Protein AF-A0A7V3MAF4-F1 (afdb_monomer_lite)

Sequence (312 aa):
MKRITLLLPIAAMAGLFFGCGEAPVPNEPAQIEELLDTAWARYRAGNYESSLATFDSVVVVDAFNSEARLGQGFSASQLASYSDAHGALALISILEASTIVKDTLGAVNLTDVNWVDSGYVDTSWYGASKIWIFNLPPNTLLSLFSFSVDYKEANIIGVKDTKIYIKQDLPIASTPDTAVLSYSYAYFHPENLPEVLWYGFAGEALTYLAERGNFPRGICYGLAAYLGNANLVDPVPERVKTSLQLDNTKLAYILAYLYYRQGWYANAVDMLNQVDPTFPYSGWTFTNRTDFTWCFDPDNTPLILNKIEGGL

Foldseek 3Di:
DDDDDDDDDDDDPPDPDDDPPPPPLVQDVVVLVVLLLVLLVCLLVVVLVVSLVSLVVSCVSPVLPLSSLLSNLLSCLSVLVLVSNLVSLVVSCVSVVHDFWDKDKDKDQQQPPPCVQFWHWDCVLCVPQVKIKIFTGQFFFQFKPFWDWLNHGFAFQADGGRITITHDPDPRDPPRPGTMIIIITIGGDQAEDEVSNLSSLLSNLSSCLSNVPDLRSSSNSLSNSLVNVVHYDNHDDVSVCVSVVDDSLLSLLSNLSSCLSSNNQLSSQVSLCVNPVCVVHHPQDSPDSVSVVVSVPPVCSVVSVVSSVVRD

Secondary structure (DSSP, 8-state):
---------------S------------HHHHHHHHHHHHHHHHTT-HHHHHHHHHHHHHH-TT-HHHHHHHHHHHHHTT-HHHHHHHHHHHHHHTT------EEEEEETT-TT-TTS-EEE-TTHHHH-EEEEE-SSS-EEEEEEEEETTEE--EEEEETTEEEEE-SSPPP--TT--EEEEEEEE---S-EEHHHHHHHHHHHHHHHHHT--HHHHHHHHHHHHHHGGGEESPPPHHHHHHH---HHHHHHHHHHHHHHHT-HHHHHHHHHHH-TTSSSTT--TTSHHHHHHTT-TTTHHHHHHHHHTT-

pLDDT: mean 82.64, std 19.02, range [29.28, 98.69]

Structure (mmCIF, N/CA/C/O backbone):
data_AF-A0A7V3MAF4-F1
#
_entry.id   AF-A0A7V3MAF4-F1
#
loop_
_atom_site.group_PDB
_atom_site.id
_atom_site.type_symbol
_atom_site.label_atom_id
_atom_site.label_alt_id
_atom_site.label_comp_id
_atom_site.label_asym_id
_atom_site.label_entity_id
_atom_site.label_seq_id
_atom_site.pdbx_PDB_ins_code
_atom_site.Cartn_x
_atom_site.Cartn_y
_atom_site.Cartn_z
_atom_site.occupancy
_atom_site.B_iso_or_equiv
_atom_site.auth_seq_id
_atom_site.auth_comp_id
_atom_site.auth_asym_id
_atom_site.auth_atom_id
_atom_site.pdbx_PDB_model_num
ATOM 1 N N . MET A 1 1 ? -69.007 -32.358 8.191 1.00 36.91 1 MET A N 1
ATOM 2 C CA . MET A 1 1 ? -68.451 -32.326 9.563 1.00 36.91 1 MET A CA 1
ATOM 3 C C . MET A 1 1 ? -68.521 -30.888 10.077 1.00 36.91 1 MET A C 1
ATOM 5 O O . MET A 1 1 ? -68.066 -30.021 9.357 1.00 36.91 1 MET A O 1
ATOM 9 N N . LYS A 1 2 ? -69.183 -30.691 11.237 1.00 34.84 2 LYS A N 1
ATOM 10 C CA . LYS A 1 2 ? -69.215 -29.549 12.202 1.00 34.84 2 LYS A CA 1
ATOM 11 C C . LYS A 1 2 ? -69.077 -28.100 11.637 1.00 34.84 2 LYS A C 1
ATOM 13 O O . LYS A 1 2 ? -68.024 -27.768 11.126 1.00 34.84 2 LYS A O 1
ATOM 18 N N . ARG A 1 3 ? -70.121 -27.237 11.597 1.00 29.28 3 ARG A N 1
ATOM 19 C CA . ARG A 1 3 ? -70.720 -26.392 12.690 1.00 29.28 3 ARG A CA 1
ATOM 20 C C . ARG A 1 3 ? -69.636 -25.568 13.428 1.00 29.28 3 ARG A C 1
ATOM 22 O O . ARG A 1 3 ? -68.712 -26.206 13.904 1.00 29.28 3 ARG A O 1
ATOM 29 N N . ILE A 1 4 ? -69.630 -24.239 13.619 1.00 38.09 4 ILE A N 1
ATOM 30 C CA . ILE A 1 4 ? -70.623 -23.144 13.805 1.00 38.09 4 ILE A CA 1
ATOM 31 C C . ILE A 1 4 ? -69.805 -21.819 13.716 1.00 38.09 4 ILE A C 1
ATOM 33 O O . ILE A 1 4 ? -68.685 -21.796 14.208 1.00 38.09 4 ILE A O 1
ATOM 37 N N . THR A 1 5 ? -70.150 -20.832 12.881 1.00 35.12 5 THR A N 1
ATOM 38 C CA . THR A 1 5 ? -70.927 -19.591 13.153 1.00 35.12 5 THR A CA 1
ATOM 39 C C . THR A 1 5 ? -70.319 -18.546 14.121 1.00 35.12 5 THR A C 1
ATOM 41 O O . THR A 1 5 ? -70.141 -18.826 15.297 1.00 35.12 5 THR A O 1
ATOM 44 N N . LEU A 1 6 ? -70.238 -17.303 13.607 1.00 32.62 6 LEU A N 1
ATOM 45 C CA . LEU A 1 6 ? -70.533 -16.004 14.258 1.00 32.62 6 LEU A CA 1
ATOM 46 C C . LEU A 1 6 ? -69.478 -15.322 15.168 1.00 32.62 6 LEU A C 1
ATOM 48 O O . LEU A 1 6 ? -69.190 -15.813 16.250 1.00 32.62 6 LEU A O 1
ATOM 52 N N . LEU A 1 7 ? -69.032 -14.111 14.777 1.00 32.81 7 LEU A N 1
ATOM 53 C CA . LEU A 1 7 ? -69.274 -12.812 15.462 1.00 32.81 7 LEU A CA 1
ATOM 54 C C . LEU A 1 7 ? -68.302 -11.709 14.964 1.00 32.81 7 LEU A C 1
ATOM 56 O O . LEU A 1 7 ? -67.119 -11.704 15.281 1.00 32.81 7 LEU A O 1
ATOM 60 N N . LEU A 1 8 ? -68.830 -10.742 14.209 1.00 39.00 8 LEU A N 1
ATOM 61 C CA . LEU A 1 8 ? -68.436 -9.317 14.276 1.00 39.00 8 LEU A CA 1
ATOM 62 C C . LEU A 1 8 ? -69.183 -8.687 15.487 1.00 39.00 8 LEU A C 1
ATOM 64 O O . LEU A 1 8 ? -70.190 -9.299 15.863 1.00 39.00 8 LEU A O 1
ATOM 68 N N . PRO A 1 9 ? -68.872 -7.483 16.044 1.00 45.97 9 PRO A N 1
ATOM 69 C CA . PRO A 1 9 ? -67.882 -6.448 15.674 1.00 45.97 9 PRO A CA 1
ATOM 70 C C . PRO A 1 9 ? -67.185 -5.710 16.877 1.00 45.97 9 PRO A C 1
ATOM 72 O O . PRO A 1 9 ? -67.461 -5.986 18.035 1.00 45.97 9 PRO A O 1
ATOM 75 N N . ILE A 1 10 ? -66.322 -4.723 16.569 1.00 39.22 10 ILE A N 1
ATOM 76 C CA . ILE A 1 10 ? -65.983 -3.484 17.330 1.00 39.22 10 ILE A CA 1
ATOM 77 C C . ILE A 1 10 ? -65.668 -3.604 18.841 1.00 39.22 10 ILE A C 1
ATOM 79 O O . ILE A 1 10 ? -66.567 -3.629 19.675 1.00 39.22 10 ILE A O 1
ATOM 83 N N . ALA A 1 11 ? -64.387 -3.444 19.200 1.00 33.69 11 ALA A N 1
ATOM 84 C CA . ALA A 1 11 ? -63.978 -2.790 20.447 1.00 33.69 11 ALA A CA 1
ATOM 85 C C . ALA A 1 11 ? -62.552 -2.213 20.327 1.00 33.69 11 ALA A C 1
ATOM 87 O O . ALA A 1 11 ? -61.600 -2.964 20.161 1.00 33.69 11 ALA A O 1
ATOM 88 N N . ALA A 1 12 ? -62.462 -0.879 20.419 1.00 39.31 12 ALA A N 1
ATOM 89 C CA . ALA A 1 12 ? -61.344 -0.073 20.931 1.00 39.31 12 ALA A CA 1
ATOM 90 C C . ALA A 1 12 ? -59.930 -0.365 20.366 1.00 39.31 12 ALA A C 1
ATOM 92 O O . ALA A 1 12 ? -59.279 -1.328 20.734 1.00 39.31 12 ALA A O 1
ATOM 93 N N . MET A 1 13 ? -59.305 0.477 19.536 1.00 44.25 13 MET A N 1
ATOM 94 C CA . MET A 1 13 ? -59.137 1.926 19.723 1.00 44.25 13 MET A CA 1
ATOM 95 C C . MET A 1 13 ? -58.980 2.311 21.206 1.00 44.25 13 MET A C 1
ATOM 97 O O . MET A 1 13 ? -59.731 3.126 21.724 1.00 44.25 13 MET A O 1
ATOM 101 N N . ALA A 1 14 ? -58.039 1.659 21.895 1.00 40.22 14 ALA A N 1
ATOM 102 C CA . ALA A 1 14 ? -57.483 2.081 23.182 1.00 40.22 14 ALA A CA 1
ATOM 103 C C . ALA A 1 14 ? -56.154 1.344 23.432 1.00 40.22 14 ALA A C 1
ATOM 105 O O . ALA A 1 14 ? -56.086 0.357 24.155 1.00 40.22 14 ALA A O 1
ATOM 106 N N . GLY A 1 15 ? -55.102 1.814 22.767 1.00 41.97 15 GLY A N 1
ATOM 107 C CA . GLY A 1 15 ? -53.714 1.407 23.009 1.00 41.97 15 GLY A CA 1
ATOM 108 C C . GLY A 1 15 ? -52.692 2.412 22.469 1.00 41.97 15 GLY A C 1
ATOM 109 O O . GLY A 1 15 ? -51.514 2.099 22.364 1.00 41.97 15 GLY A O 1
ATOM 110 N N . LEU A 1 16 ? -53.155 3.612 22.101 1.00 48.06 16 LEU A N 1
ATOM 111 C CA . LEU A 1 16 ? -52.343 4.818 21.997 1.00 48.06 16 LEU A CA 1
ATOM 112 C C . LEU A 1 16 ? -52.477 5.532 23.344 1.00 48.06 16 LEU A C 1
ATOM 114 O O . LEU A 1 16 ? -53.597 5.703 23.823 1.00 48.06 16 LEU A O 1
ATOM 118 N N . PHE A 1 17 ? -51.335 5.943 23.894 1.00 53.00 17 PHE A N 1
ATOM 119 C CA . PHE A 1 17 ? -51.129 6.606 25.187 1.00 53.00 17 PHE A CA 1
ATOM 120 C C . PHE A 1 17 ? -51.179 5.675 26.405 1.00 53.00 17 PHE A C 1
ATOM 122 O O . PHE A 1 17 ? -52.231 5.442 26.978 1.00 53.00 17 PHE A O 1
ATOM 129 N N . PHE A 1 18 ? -50.022 5.140 26.801 1.00 44.62 18 PHE A N 1
ATOM 130 C CA . PHE A 1 18 ? -49.294 5.573 28.003 1.00 44.62 18 PHE A CA 1
ATOM 131 C C . PHE A 1 18 ? -47.911 4.920 27.988 1.00 44.62 18 PHE A C 1
ATOM 133 O O . PHE A 1 18 ? -47.761 3.714 28.146 1.00 44.62 18 PHE A O 1
ATOM 140 N N . GLY A 1 19 ? -46.905 5.750 27.744 1.00 33.16 19 GLY A N 1
ATOM 141 C CA . GLY A 1 19 ? -45.514 5.340 27.657 1.00 33.16 19 GLY A CA 1
ATOM 142 C C . GLY A 1 19 ? -44.635 6.475 27.163 1.00 33.16 19 GLY A C 1
ATOM 143 O O . GLY A 1 19 ? -43.809 6.260 26.289 1.00 33.16 19 GLY A O 1
ATOM 144 N N . CYS A 1 20 ? -44.814 7.682 27.715 1.00 51.38 20 CYS A N 1
ATOM 145 C CA . CYS A 1 20 ? -43.724 8.656 27.797 1.00 51.38 20 CYS A CA 1
ATOM 146 C C . CYS A 1 20 ? -42.691 8.081 28.779 1.00 51.38 20 CYS A C 1
ATOM 148 O O . CYS A 1 20 ? -42.593 8.496 29.927 1.00 51.38 20 CYS A O 1
ATOM 150 N N . GLY A 1 21 ? -42.008 7.023 28.361 1.00 35.09 21 GLY A N 1
ATOM 151 C CA . GLY A 1 21 ? -40.659 6.774 28.806 1.00 35.09 21 GLY A CA 1
ATOM 152 C C . GLY A 1 21 ? -39.813 7.314 27.678 1.00 35.09 21 GLY A C 1
ATOM 153 O O . GLY A 1 21 ? -39.813 6.728 26.597 1.00 35.09 21 GLY A O 1
ATOM 154 N N . GLU A 1 22 ? -39.123 8.430 27.896 1.00 47.16 22 GLU A N 1
ATOM 155 C CA . GLU A 1 22 ? -37.823 8.562 27.254 1.00 47.16 22 GLU A CA 1
ATOM 156 C C . GLU A 1 22 ? -37.071 7.298 27.673 1.00 47.16 22 GLU A C 1
ATOM 158 O O . GLU A 1 22 ? -36.589 7.185 28.799 1.00 47.16 22 GLU A O 1
ATOM 163 N N . ALA A 1 23 ? -37.068 6.277 26.811 1.00 38.25 23 ALA A N 1
ATOM 164 C CA . ALA A 1 23 ? -35.973 5.335 26.855 1.00 38.25 23 ALA A CA 1
ATOM 165 C C . ALA A 1 23 ? -34.743 6.236 26.764 1.00 38.25 23 ALA A C 1
ATOM 167 O O . ALA A 1 23 ? -34.716 7.070 25.850 1.00 38.25 23 ALA A O 1
ATOM 168 N N . PRO A 1 24 ? -33.794 6.175 27.712 1.00 42.62 24 PRO A N 1
ATOM 169 C CA . PRO A 1 24 ? -32.566 6.907 27.530 1.00 42.62 24 PRO A CA 1
ATOM 170 C C . PRO A 1 24 ? -31.965 6.294 26.272 1.00 42.62 24 PRO A C 1
ATOM 172 O O . PRO A 1 24 ? -31.454 5.177 26.301 1.00 42.62 24 PRO A O 1
ATOM 175 N N . VAL A 1 25 ? -32.124 6.981 25.137 1.00 51.09 25 VAL A N 1
ATOM 176 C CA . VAL A 1 25 ? -31.208 6.828 24.021 1.00 51.09 25 VAL A CA 1
ATOM 177 C C . VAL A 1 25 ? -29.875 7.084 24.702 1.00 51.09 25 VAL A C 1
ATOM 179 O O . VAL A 1 25 ? -29.721 8.170 25.269 1.00 51.09 25 VAL A O 1
ATOM 182 N N . PRO A 1 26 ? -28.986 6.091 24.814 1.00 49.25 26 PRO A N 1
ATOM 183 C CA . PRO A 1 26 ? -27.711 6.313 25.453 1.00 49.25 26 PRO A CA 1
ATOM 184 C C . PRO A 1 26 ? -26.937 7.211 24.486 1.00 49.25 26 PRO A C 1
ATOM 186 O O . PRO A 1 26 ? -26.349 6.750 23.519 1.00 49.25 26 PRO A O 1
ATOM 189 N N . ASN A 1 27 ? -27.125 8.516 24.655 1.00 53.28 27 ASN A N 1
ATOM 190 C CA . ASN A 1 27 ? -26.803 9.567 23.694 1.00 53.28 27 ASN A CA 1
ATOM 191 C C . ASN A 1 27 ? -25.749 10.509 24.282 1.00 53.28 27 ASN A C 1
ATOM 193 O O . ASN A 1 27 ? -25.593 11.638 23.825 1.00 53.28 27 ASN A O 1
ATOM 197 N N . GLU A 1 28 ? -25.079 10.085 25.357 1.00 69.94 28 GLU A N 1
ATOM 198 C CA . GLU A 1 28 ? -23.998 10.859 25.938 1.00 69.94 28 GLU A CA 1
ATOM 199 C C . GLU A 1 28 ? -22.698 10.497 25.219 1.00 69.94 28 GLU A C 1
ATOM 201 O O . GLU A 1 28 ? -22.301 9.329 25.244 1.00 69.94 28 GLU A O 1
ATOM 206 N N . PRO A 1 29 ? -22.001 11.478 24.618 1.00 75.19 29 PRO A N 1
ATOM 207 C CA . PRO A 1 29 ? -20.687 11.275 24.011 1.00 75.19 29 PRO A CA 1
ATOM 208 C C . PRO A 1 29 ? -19.723 10.470 24.897 1.00 75.19 29 PRO A C 1
ATOM 210 O O . PRO A 1 29 ? -18.958 9.657 24.393 1.00 75.19 29 PRO A O 1
ATOM 213 N N . ALA A 1 30 ? -19.823 10.610 26.225 1.00 80.31 30 ALA A N 1
ATOM 214 C CA . ALA A 1 30 ? -19.029 9.853 27.192 1.00 80.31 30 ALA A CA 1
ATOM 215 C C . ALA A 1 30 ? -19.172 8.324 27.058 1.00 80.31 30 ALA A C 1
ATOM 217 O O . ALA A 1 30 ? -18.192 7.601 27.214 1.00 80.31 30 ALA A O 1
ATOM 218 N N . GLN A 1 31 ? -20.367 7.824 26.739 1.00 87.44 31 GLN A N 1
ATOM 219 C CA . GLN A 1 31 ? -20.598 6.391 26.570 1.00 87.44 31 GLN A CA 1
ATOM 220 C C . GLN A 1 31 ? -20.026 5.861 25.251 1.00 87.44 31 GLN A C 1
ATOM 222 O O . GLN A 1 31 ? -19.533 4.735 25.210 1.00 87.44 31 GLN A O 1
ATOM 227 N N . ILE A 1 32 ? -20.074 6.660 24.180 1.00 93.62 32 ILE A N 1
ATOM 228 C CA . ILE A 1 32 ? -19.432 6.314 22.904 1.00 93.62 32 ILE A CA 1
ATOM 229 C C . ILE A 1 32 ? -17.917 6.207 23.104 1.00 93.62 32 ILE A C 1
ATOM 231 O O . ILE A 1 32 ? -17.321 5.215 22.692 1.00 93.62 32 ILE A O 1
ATOM 235 N N . GLU A 1 33 ? -17.311 7.174 23.795 1.00 95.38 33 GLU A N 1
ATOM 236 C CA . GLU A 1 33 ? -15.877 7.159 24.099 1.00 95.38 33 GLU A CA 1
ATOM 237 C C . GLU A 1 33 ? -15.473 5.936 24.942 1.00 95.38 33 GLU A C 1
ATOM 239 O O . GLU A 1 33 ? -14.500 5.260 24.611 1.00 95.38 33 GLU A O 1
ATOM 244 N N . GLU A 1 34 ? -16.251 5.573 25.971 1.00 94.94 34 GLU A N 1
ATOM 245 C CA . GLU A 1 34 ? -15.996 4.366 26.777 1.00 94.94 34 GLU A CA 1
ATOM 246 C C . GLU A 1 34 ? -16.076 3.076 25.939 1.00 94.94 34 GLU A C 1
ATOM 248 O O . GLU A 1 34 ? -15.259 2.156 26.093 1.00 94.94 34 GLU A O 1
ATOM 253 N N . LEU A 1 35 ? -17.050 2.995 25.026 1.00 97.00 35 LEU A N 1
ATOM 254 C CA . LEU A 1 35 ? -17.185 1.865 24.111 1.00 97.00 35 LEU A CA 1
ATOM 255 C C . LEU A 1 35 ? -16.010 1.790 23.129 1.00 97.00 35 LEU A C 1
ATOM 257 O O . LEU A 1 35 ? -15.485 0.696 22.918 1.00 97.00 35 LEU A O 1
ATOM 261 N N . LEU A 1 36 ? -15.566 2.919 22.571 1.00 98.19 36 LEU A N 1
ATOM 262 C CA . LEU A 1 36 ? -14.403 2.986 21.681 1.00 98.19 36 LEU A CA 1
ATOM 263 C C . LEU A 1 36 ? -13.115 2.572 22.406 1.00 98.19 36 LEU A C 1
ATOM 265 O O . LEU A 1 36 ? -12.375 1.721 21.904 1.00 98.19 36 LEU A O 1
ATOM 269 N N . ASP A 1 37 ? -12.879 3.082 23.617 1.00 98.12 37 ASP A N 1
ATOM 270 C CA . ASP A 1 37 ? -11.738 2.690 24.452 1.00 98.12 37 ASP A CA 1
ATOM 271 C C . ASP A 1 37 ? -11.749 1.179 24.733 1.00 98.12 37 ASP A C 1
ATOM 273 O O . ASP A 1 37 ? -10.729 0.492 24.593 1.00 98.12 37 ASP A O 1
ATOM 277 N N . THR A 1 38 ? -12.923 0.635 25.065 1.00 98.12 38 THR A N 1
ATOM 278 C CA . THR A 1 38 ? -13.118 -0.802 25.292 1.00 98.12 38 THR A CA 1
ATOM 279 C C . THR A 1 38 ? -12.860 -1.619 24.025 1.00 98.12 38 THR A C 1
ATOM 281 O O . THR A 1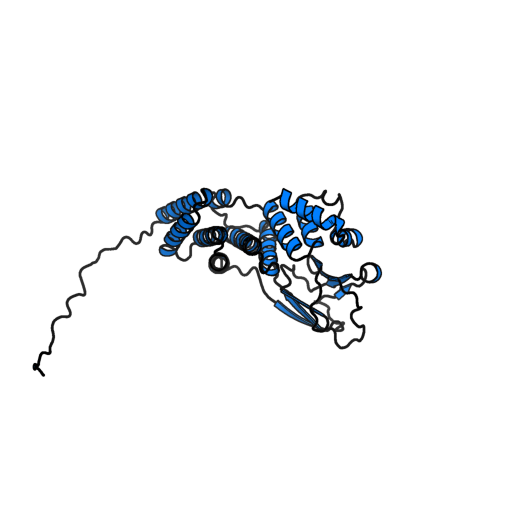 38 ? -12.197 -2.661 24.085 1.00 98.12 38 THR A O 1
ATOM 284 N N . ALA A 1 39 ? -13.364 -1.173 22.874 1.00 98.50 39 ALA A N 1
ATOM 285 C CA . ALA A 1 39 ? -13.216 -1.865 21.599 1.00 98.50 39 ALA A CA 1
ATOM 286 C C . ALA A 1 39 ? -11.744 -1.946 21.171 1.00 98.50 39 ALA A C 1
ATOM 288 O O . ALA A 1 39 ? -11.253 -3.034 20.855 1.00 98.50 39 ALA A O 1
ATOM 289 N N . TRP A 1 40 ? -11.008 -0.835 21.253 1.00 98.56 40 TRP A N 1
ATOM 290 C CA . TRP A 1 40 ? -9.577 -0.793 20.945 1.00 98.56 40 TRP A CA 1
ATOM 291 C C . TRP A 1 40 ? -8.721 -1.553 21.961 1.00 98.56 40 TRP A C 1
ATOM 293 O O . TRP A 1 40 ? -7.740 -2.201 21.592 1.00 98.56 40 TRP A O 1
ATOM 303 N N . ALA A 1 41 ? -9.093 -1.555 23.245 1.00 98.44 41 ALA A N 1
ATOM 304 C CA . ALA A 1 41 ? -8.445 -2.414 24.235 1.00 98.44 41 ALA A CA 1
ATOM 305 C C . ALA A 1 41 ? -8.606 -3.905 23.891 1.00 98.44 41 ALA A C 1
ATOM 307 O O . ALA A 1 41 ? -7.633 -4.658 23.964 1.00 98.44 41 ALA A O 1
ATOM 308 N N . ARG A 1 42 ? -9.800 -4.328 23.451 1.00 98.62 42 ARG A N 1
ATOM 309 C CA . ARG A 1 42 ? -10.048 -5.701 22.977 1.00 98.62 42 ARG A CA 1
ATOM 310 C C . ARG A 1 42 ? -9.255 -6.025 21.713 1.00 98.62 42 ARG A C 1
ATOM 312 O O . ARG A 1 42 ? -8.674 -7.105 21.652 1.00 98.62 42 ARG A O 1
ATOM 319 N N . TYR A 1 43 ? -9.174 -5.089 20.763 1.00 98.62 43 TYR A N 1
ATOM 320 C CA . TYR A 1 43 ? -8.362 -5.241 19.552 1.00 98.62 43 TYR A CA 1
ATOM 321 C C . TYR A 1 43 ? -6.889 -5.495 19.899 1.00 98.62 43 TYR A C 1
ATOM 323 O O . TYR A 1 43 ? -6.305 -6.479 19.454 1.00 98.62 43 TYR A O 1
ATOM 331 N N . ARG A 1 44 ? -6.301 -4.663 20.772 1.00 98.00 44 ARG A N 1
ATOM 332 C CA . ARG A 1 44 ? -4.908 -4.825 21.235 1.00 98.00 44 ARG A CA 1
ATOM 333 C C . ARG A 1 44 ? -4.663 -6.135 21.977 1.00 98.00 44 ARG A C 1
ATOM 335 O O . ARG A 1 44 ? -3.556 -6.657 21.935 1.00 98.00 44 ARG A O 1
ATOM 342 N N . ALA A 1 45 ? -5.682 -6.660 22.652 1.00 98.12 45 ALA A N 1
ATOM 343 C CA . ALA A 1 45 ? -5.616 -7.955 23.320 1.00 98.12 45 ALA A CA 1
ATOM 344 C C . ALA A 1 45 ? -5.750 -9.152 22.355 1.00 98.12 45 ALA A C 1
ATOM 346 O O . ALA A 1 45 ? -5.705 -10.290 22.814 1.00 98.12 45 ALA A O 1
ATOM 347 N N . GLY A 1 46 ? -5.940 -8.919 21.050 1.00 98.06 46 GLY A N 1
ATOM 348 C CA . GLY A 1 46 ? -6.165 -9.966 20.049 1.00 98.06 46 GLY A CA 1
ATOM 349 C C . GLY A 1 46 ? -7.582 -10.549 20.059 1.00 98.06 46 GLY A C 1
ATOM 350 O O . GLY A 1 46 ? -7.849 -11.526 19.368 1.00 98.06 46 GLY A O 1
ATOM 351 N N . ASN A 1 47 ? -8.507 -9.963 20.827 1.00 98.50 47 ASN A N 1
ATOM 352 C CA . ASN A 1 47 ? -9.892 -10.426 20.938 1.00 98.50 47 ASN A CA 1
ATOM 353 C C . ASN A 1 47 ? -10.756 -9.784 19.841 1.00 98.50 47 ASN A C 1
ATOM 355 O O . ASN A 1 47 ? -11.643 -8.975 20.135 1.00 98.50 47 ASN A O 1
ATOM 359 N N . TYR A 1 48 ? -10.466 -10.097 18.578 1.00 98.56 48 TYR A N 1
ATOM 360 C CA . TYR A 1 48 ? -11.010 -9.381 17.421 1.00 98.56 48 TYR A CA 1
ATOM 361 C C . TYR A 1 48 ? -12.528 -9.523 17.265 1.00 98.56 48 TYR A C 1
ATOM 363 O O . TYR A 1 48 ? -13.187 -8.530 16.976 1.00 98.56 48 TYR A O 1
ATOM 371 N N . GLU A 1 49 ? -13.122 -10.685 17.552 1.00 98.62 49 GLU A N 1
ATOM 372 C CA . GLU A 1 49 ? -14.584 -10.861 17.516 1.00 98.62 49 GLU A CA 1
ATOM 373 C C . GLU A 1 49 ? -15.278 -9.987 18.566 1.00 98.62 49 GLU A C 1
ATOM 375 O O . GLU A 1 49 ? -16.298 -9.352 18.301 1.00 98.62 49 GLU A O 1
ATOM 380 N N . SER A 1 50 ? -14.707 -9.923 19.772 1.00 98.44 50 SER A N 1
ATOM 381 C CA . SER A 1 50 ? -15.250 -9.097 20.856 1.00 98.44 50 SER A CA 1
ATOM 382 C C . SER A 1 50 ? -15.022 -7.608 20.616 1.00 98.44 50 SER A C 1
ATOM 384 O O . SER A 1 50 ? -15.809 -6.795 21.098 1.00 98.44 50 SER A O 1
ATOM 386 N N . SER A 1 51 ? -13.938 -7.247 19.927 1.00 98.69 51 SER A N 1
ATOM 387 C CA . SER A 1 51 ? -13.668 -5.881 19.483 1.00 98.69 51 SER A CA 1
ATOM 388 C C . SER A 1 51 ? -14.682 -5.448 18.425 1.00 98.69 51 SER A C 1
ATOM 390 O O . SER A 1 51 ? -15.357 -4.438 18.617 1.00 98.69 51 SER A O 1
ATOM 392 N N . LEU A 1 52 ? -14.880 -6.273 17.390 1.00 98.62 52 LEU A N 1
ATOM 393 C CA . LEU A 1 52 ? -15.855 -6.052 16.324 1.00 98.62 52 LEU A CA 1
ATOM 394 C C . LEU A 1 52 ? -17.268 -5.846 16.888 1.00 98.62 52 LEU A C 1
ATOM 396 O O . LEU A 1 52 ? -17.890 -4.829 16.604 1.00 98.62 52 LEU A O 1
ATOM 400 N N . ALA A 1 53 ? -17.722 -6.729 17.784 1.00 98.31 53 ALA A N 1
ATOM 401 C CA . ALA A 1 53 ? -19.033 -6.600 18.424 1.00 98.31 53 ALA A CA 1
ATOM 402 C C . ALA A 1 53 ? -19.183 -5.317 19.274 1.00 98.31 53 ALA A C 1
ATOM 404 O O . ALA A 1 53 ? -20.279 -4.758 19.389 1.00 98.31 53 ALA A O 1
ATOM 405 N N . THR A 1 54 ? -18.099 -4.827 19.888 1.00 98.50 54 THR A N 1
ATOM 406 C CA . THR A 1 54 ? -18.135 -3.537 20.596 1.00 98.50 54 THR A CA 1
ATOM 407 C C . THR A 1 54 ? -18.228 -2.372 19.618 1.00 98.50 54 THR A C 1
ATOM 409 O O . THR A 1 54 ? -19.024 -1.467 19.856 1.00 98.50 54 THR A O 1
ATOM 412 N N . PHE A 1 55 ? -17.484 -2.393 18.509 1.00 98.44 55 PHE A N 1
ATOM 413 C CA . PHE A 1 55 ? -17.618 -1.366 17.474 1.00 98.44 55 PHE A CA 1
ATOM 414 C C . PHE A 1 55 ? -19.011 -1.371 16.830 1.00 98.44 55 PHE A C 1
ATOM 416 O O . PHE A 1 55 ? -19.570 -0.300 16.606 1.00 98.44 55 PHE A O 1
ATOM 423 N N . ASP A 1 56 ? -19.626 -2.541 16.629 1.00 97.62 56 ASP A N 1
ATOM 424 C CA . ASP A 1 56 ? -21.022 -2.643 16.181 1.00 97.62 56 ASP A CA 1
ATOM 425 C C . ASP A 1 56 ? -21.973 -1.921 17.143 1.00 97.62 56 ASP A C 1
ATOM 427 O O . ASP A 1 56 ? -22.886 -1.217 16.715 1.00 97.62 56 ASP A O 1
ATOM 431 N N . SER A 1 57 ? -21.727 -2.040 18.451 1.00 96.50 57 SER A N 1
ATOM 432 C CA . SER A 1 57 ? -22.516 -1.345 19.475 1.00 96.50 57 SER A CA 1
ATOM 433 C C . SER A 1 57 ? -22.361 0.177 19.390 1.00 96.50 57 SER A C 1
ATOM 435 O O . SER A 1 57 ? -23.345 0.889 19.579 1.00 96.50 57 SER A O 1
ATOM 437 N N . VAL A 1 58 ? -21.164 0.681 19.061 1.00 96.94 58 VAL A N 1
ATOM 438 C CA . VAL A 1 58 ? -20.954 2.115 18.789 1.00 96.94 58 VAL A CA 1
ATOM 439 C C . VAL A 1 58 ? -21.759 2.543 17.568 1.00 96.94 58 VAL A C 1
ATOM 441 O O . VAL A 1 58 ? -22.497 3.515 17.645 1.00 96.94 58 VAL A O 1
ATOM 444 N N . VAL A 1 59 ? -21.691 1.782 16.473 1.00 95.00 59 VAL A N 1
ATOM 445 C CA . VAL A 1 59 ? -22.397 2.086 15.217 1.00 95.00 59 VAL A CA 1
ATOM 446 C C . VAL A 1 59 ? -23.924 2.064 15.368 1.00 95.00 59 VAL A C 1
ATOM 448 O O . VAL A 1 59 ? -24.622 2.790 14.662 1.00 95.00 59 VAL A O 1
ATOM 451 N N . VAL A 1 60 ? -24.468 1.254 16.283 1.00 93.06 60 VAL A N 1
ATOM 452 C CA . VAL A 1 60 ? -25.906 1.265 16.612 1.00 93.06 60 VAL A CA 1
ATOM 453 C C . VAL A 1 60 ? -26.334 2.596 17.240 1.00 93.06 60 VAL A C 1
ATOM 455 O O . VAL A 1 60 ? -27.459 3.039 17.010 1.00 93.06 60 VAL A O 1
ATOM 458 N N . VAL A 1 61 ? -25.455 3.224 18.026 1.00 91.25 61 VAL A N 1
ATOM 459 C CA . VAL A 1 61 ? -25.711 4.515 18.683 1.00 91.25 61 VAL A CA 1
ATOM 460 C C . VAL A 1 61 ? -25.389 5.682 17.745 1.00 91.25 61 VAL A C 1
ATOM 462 O O . VAL A 1 61 ? -26.199 6.594 17.599 1.00 91.25 61 VAL A O 1
ATOM 465 N N . ASP A 1 62 ? -24.239 5.627 17.076 1.00 92.81 62 ASP A N 1
ATOM 466 C CA . ASP A 1 62 ? -23.745 6.621 16.127 1.00 92.81 62 ASP A CA 1
ATOM 467 C C . ASP A 1 62 ? -23.283 5.939 14.831 1.00 92.81 62 ASP A C 1
ATOM 469 O O . ASP A 1 62 ? -22.143 5.491 14.679 1.00 92.81 62 ASP A O 1
ATOM 473 N N . ALA A 1 63 ? -24.193 5.876 13.860 1.00 91.69 63 ALA A N 1
ATOM 474 C CA . ALA A 1 63 ? -23.956 5.206 12.584 1.00 91.69 63 ALA A CA 1
ATOM 475 C C . ALA A 1 63 ? -22.871 5.874 11.717 1.00 91.69 63 ALA A C 1
ATOM 477 O O . ALA A 1 63 ? -22.364 5.225 10.790 1.00 91.69 63 ALA A O 1
ATOM 478 N N . PHE A 1 64 ? -22.537 7.137 12.009 1.00 93.12 64 PHE A N 1
ATOM 479 C CA . PHE A 1 64 ? -21.579 7.963 11.273 1.00 93.12 64 PHE A CA 1
ATOM 480 C C . PHE A 1 64 ? -20.208 8.037 11.963 1.00 93.12 64 PHE A C 1
ATOM 482 O O . PHE A 1 64 ? -19.347 8.797 11.529 1.00 93.12 64 PHE A O 1
ATOM 489 N N . ASN A 1 65 ? -19.972 7.229 13.001 1.00 95.69 65 ASN A N 1
ATOM 490 C CA . ASN A 1 65 ? -18.700 7.214 13.710 1.00 95.69 65 ASN A CA 1
ATOM 491 C C . ASN A 1 65 ? -17.579 6.559 12.877 1.00 95.69 65 ASN A C 1
ATOM 493 O O . ASN A 1 65 ? -17.458 5.330 12.826 1.00 95.69 65 ASN A O 1
ATOM 497 N N . SER A 1 66 ? -16.737 7.370 12.234 1.00 96.69 66 SER A N 1
ATOM 498 C CA . SER A 1 66 ? -15.629 6.891 11.392 1.00 96.69 66 SER A CA 1
ATOM 499 C C . SER A 1 66 ? -14.593 6.065 12.152 1.00 96.69 66 SER A C 1
ATOM 501 O O . SER A 1 66 ? -14.048 5.111 11.598 1.00 96.69 66 SER A O 1
ATOM 503 N N . GLU A 1 67 ? -14.345 6.367 13.430 1.00 97.62 67 GLU A N 1
ATOM 504 C CA . GLU A 1 67 ? -13.426 5.579 14.254 1.00 97.62 67 GLU A CA 1
ATOM 505 C C . GLU A 1 67 ? -13.965 4.163 14.500 1.00 97.62 67 GLU A C 1
ATOM 507 O O . GLU A 1 67 ? -13.220 3.186 14.399 1.00 97.62 67 GLU A O 1
ATOM 512 N N . ALA A 1 68 ? -15.267 4.025 14.758 1.00 98.12 68 ALA A N 1
ATOM 513 C CA . ALA A 1 68 ? -15.889 2.716 14.894 1.00 98.12 68 ALA A CA 1
ATOM 514 C C . ALA A 1 68 ? -15.824 1.923 13.583 1.00 98.12 68 ALA A C 1
ATOM 516 O O . ALA A 1 68 ? -15.503 0.736 13.610 1.00 98.12 68 ALA A O 1
ATOM 517 N N . ARG A 1 69 ? -16.047 2.571 12.429 1.00 98.25 69 ARG A N 1
ATOM 518 C CA . ARG A 1 69 ? -15.878 1.935 11.106 1.00 98.25 69 ARG A CA 1
ATOM 519 C C . ARG A 1 69 ? -14.444 1.481 10.862 1.00 98.25 69 ARG A C 1
ATOM 521 O O . ARG A 1 69 ? -14.230 0.369 10.381 1.00 98.25 69 ARG A O 1
ATOM 528 N N . LEU A 1 70 ? -13.469 2.298 11.253 1.00 98.50 70 LEU A N 1
ATOM 529 C CA . LEU A 1 70 ? -12.056 1.939 11.209 1.00 98.50 70 LEU A CA 1
ATOM 530 C C . LEU A 1 70 ? -11.783 0.681 12.040 1.00 98.50 70 LEU A C 1
ATOM 532 O O . LEU A 1 70 ? -11.200 -0.284 11.546 1.00 98.50 70 LEU A O 1
ATOM 536 N N . GLY A 1 71 ? -12.266 0.669 13.280 1.00 98.56 71 GLY A N 1
ATOM 537 C CA . GLY A 1 71 ? -12.161 -0.465 14.187 1.00 98.56 71 GLY A CA 1
ATOM 538 C C . GLY A 1 71 ? -12.813 -1.747 13.659 1.00 98.56 71 GLY A C 1
ATOM 539 O O . GLY A 1 71 ? -12.208 -2.821 13.747 1.00 98.56 71 GLY A O 1
ATOM 540 N N . GLN A 1 72 ? -14.007 -1.643 13.060 1.00 98.69 72 GLN A N 1
ATOM 541 C CA . GLN A 1 72 ? -14.682 -2.753 12.373 1.00 98.69 72 GLN A CA 1
ATOM 542 C C . GLN A 1 72 ? -13.810 -3.304 11.241 1.00 98.69 72 GLN A C 1
ATOM 544 O O . GLN A 1 72 ? -13.585 -4.511 11.181 1.00 98.69 72 GLN A O 1
ATOM 549 N N . GLY A 1 73 ? -13.276 -2.423 10.391 1.00 98.44 73 GLY A N 1
ATOM 550 C CA . GLY A 1 73 ? -12.430 -2.779 9.256 1.00 98.44 73 GLY A CA 1
ATOM 551 C C . GLY A 1 73 ? -11.192 -3.579 9.653 1.00 98.44 73 GLY A C 1
ATOM 552 O O . GLY A 1 73 ? -10.969 -4.688 9.164 1.00 98.44 73 GLY A O 1
ATOM 553 N N . PHE A 1 74 ? -10.420 -3.054 10.605 1.00 98.56 74 PHE A N 1
ATOM 554 C CA . PHE A 1 74 ? -9.229 -3.738 11.110 1.00 98.56 74 PHE A CA 1
ATOM 555 C C . PHE A 1 74 ? -9.567 -5.050 11.823 1.00 98.56 74 PHE A C 1
ATOM 557 O O . PHE A 1 74 ? -8.898 -6.057 11.591 1.00 98.56 74 PHE A O 1
ATOM 564 N N . SER A 1 75 ? -10.613 -5.078 12.654 1.00 98.69 75 SER A N 1
ATOM 565 C CA . SER A 1 75 ? -11.028 -6.306 13.347 1.00 98.69 75 SER A CA 1
ATOM 566 C C . SER A 1 75 ? -11.470 -7.387 12.356 1.00 98.69 75 SER A C 1
ATOM 568 O O . SER A 1 75 ? -11.032 -8.529 12.462 1.00 98.69 75 SER A O 1
ATOM 570 N N . ALA A 1 76 ? -12.270 -7.030 11.348 1.00 98.62 76 ALA A N 1
ATOM 571 C CA . ALA A 1 76 ? -12.711 -7.948 10.301 1.00 98.62 76 ALA A CA 1
ATOM 572 C C . ALA A 1 76 ? -11.538 -8.479 9.460 1.00 98.62 76 ALA A C 1
ATOM 574 O O . ALA A 1 76 ? -11.500 -9.672 9.158 1.00 98.62 76 ALA A O 1
ATOM 575 N N . SER A 1 77 ? -10.544 -7.638 9.144 1.00 98.00 77 SER A N 1
ATOM 576 C CA . SER A 1 77 ? -9.336 -8.081 8.436 1.00 98.00 77 SER A CA 1
ATOM 577 C C . SER A 1 77 ? -8.557 -9.128 9.239 1.00 98.00 77 SER A C 1
ATOM 579 O O . SER A 1 77 ? -8.075 -10.101 8.659 1.00 98.00 77 SER A O 1
ATOM 581 N N . GLN A 1 78 ? -8.445 -8.962 10.561 1.00 98.00 78 GLN A N 1
ATOM 582 C CA . GLN A 1 78 ? -7.776 -9.940 11.432 1.00 98.00 78 GLN A CA 1
ATOM 583 C C . GLN A 1 78 ? -8.545 -11.264 11.539 1.00 98.00 78 GLN A C 1
ATOM 585 O O . GLN A 1 78 ? -7.948 -12.321 11.723 1.00 98.00 78 GLN A O 1
ATOM 590 N N . LEU A 1 79 ? -9.866 -11.218 11.363 1.00 98.31 79 LEU A N 1
ATOM 591 C CA . LEU A 1 79 ? -10.743 -12.391 11.313 1.00 98.31 79 LEU A CA 1
ATOM 592 C C . LEU A 1 79 ? -10.807 -13.047 9.923 1.00 98.31 79 LEU A C 1
ATOM 594 O O . LEU A 1 79 ? -11.566 -13.994 9.731 1.00 98.31 79 LEU A O 1
ATOM 598 N N . ALA A 1 80 ? -10.030 -12.550 8.953 1.00 97.81 80 ALA A N 1
ATOM 599 C CA . ALA A 1 80 ? -10.089 -12.946 7.545 1.00 97.81 80 ALA A CA 1
ATOM 600 C C . ALA A 1 80 ? -11.472 -12.747 6.881 1.00 97.81 80 ALA A C 1
ATOM 602 O O . ALA A 1 80 ? -11.755 -13.315 5.824 1.00 97.81 80 ALA A O 1
ATOM 603 N N . SER A 1 81 ? -12.319 -11.889 7.454 1.00 98.06 81 SER A N 1
ATOM 604 C CA . SER A 1 81 ? -13.589 -11.445 6.870 1.00 98.06 81 SER A CA 1
ATOM 605 C C . SER A 1 81 ? -13.349 -10.268 5.920 1.00 98.06 81 SER A C 1
ATOM 607 O O . SER A 1 81 ? -13.817 -9.155 6.150 1.00 98.06 81 SER A O 1
ATOM 609 N N . TYR A 1 82 ? -12.582 -10.493 4.848 1.00 97.69 82 TYR A N 1
ATOM 610 C CA . TYR A 1 82 ? -12.074 -9.413 3.986 1.00 97.69 82 TYR A CA 1
ATOM 611 C C . TYR A 1 82 ? -13.178 -8.585 3.318 1.00 97.69 82 TYR A C 1
ATOM 613 O O . TYR A 1 82 ? -13.066 -7.367 3.242 1.00 97.69 82 TYR A O 1
ATOM 621 N N . SER A 1 83 ? -14.285 -9.210 2.899 1.00 96.94 83 SER A N 1
ATOM 622 C CA . SER A 1 83 ? -15.427 -8.478 2.327 1.00 96.94 83 SER A CA 1
ATOM 623 C C . SER A 1 83 ? -16.020 -7.466 3.314 1.00 96.94 83 SER A C 1
ATOM 625 O O . SER A 1 83 ? -16.353 -6.349 2.919 1.00 96.94 83 SER A O 1
ATOM 627 N N . ASP A 1 84 ? -16.139 -7.842 4.589 1.00 97.69 84 ASP A N 1
ATOM 628 C CA . ASP A 1 84 ? -16.656 -6.957 5.636 1.00 97.69 84 ASP A CA 1
ATOM 629 C C . ASP A 1 84 ? -15.628 -5.875 5.983 1.00 97.69 84 ASP A C 1
ATOM 631 O O . ASP A 1 84 ? -15.996 -4.718 6.187 1.00 97.69 84 ASP A O 1
ATOM 635 N N . ALA A 1 85 ? -14.338 -6.231 5.973 1.00 98.25 85 ALA A N 1
ATOM 636 C CA . ALA A 1 85 ? -13.242 -5.291 6.179 1.00 98.25 85 ALA A CA 1
ATOM 637 C C . ALA A 1 85 ? -13.249 -4.176 5.123 1.00 98.25 85 ALA A C 1
ATOM 639 O O . ALA A 1 85 ? -13.334 -3.002 5.481 1.00 98.25 85 ALA A O 1
ATOM 640 N N . HIS A 1 86 ? -13.255 -4.536 3.834 1.00 96.06 86 HIS A N 1
ATOM 641 C CA . HIS A 1 86 ? -13.365 -3.579 2.729 1.00 96.06 86 HIS A CA 1
ATOM 642 C C . HIS A 1 86 ? -14.649 -2.748 2.826 1.00 96.06 86 HIS A C 1
ATOM 644 O O . HIS A 1 86 ? -14.631 -1.538 2.625 1.00 96.06 86 HIS A O 1
ATOM 650 N N . GLY A 1 87 ? -15.778 -3.375 3.176 1.00 95.75 87 GLY A N 1
ATOM 651 C CA . GLY A 1 87 ? -17.044 -2.667 3.360 1.00 95.75 87 GLY A CA 1
ATOM 652 C C . GLY A 1 87 ? -16.959 -1.576 4.432 1.00 95.75 87 GLY A C 1
ATOM 653 O O . GLY A 1 87 ? -17.369 -0.440 4.191 1.00 95.75 87 GLY A O 1
ATOM 654 N N . ALA A 1 88 ? -16.401 -1.896 5.600 1.00 97.06 88 ALA A N 1
ATOM 655 C CA . ALA A 1 88 ? -16.267 -0.952 6.705 1.00 97.06 88 ALA A CA 1
ATOM 656 C C . ALA A 1 88 ? -15.248 0.163 6.413 1.00 97.06 88 ALA A C 1
ATOM 658 O O . ALA A 1 88 ? -15.529 1.330 6.684 1.00 97.06 88 ALA A O 1
ATOM 659 N N . LEU A 1 89 ? -14.097 -0.172 5.822 1.00 96.19 89 LEU A N 1
ATOM 660 C CA . LEU A 1 89 ? -13.042 0.795 5.501 1.00 96.19 89 LEU A CA 1
ATOM 661 C C . LEU A 1 89 ? -13.461 1.748 4.375 1.00 96.19 89 LEU A C 1
ATOM 663 O O . LEU A 1 89 ? -13.256 2.958 4.485 1.00 96.19 89 LEU A O 1
ATOM 667 N N . ALA A 1 90 ? -14.127 1.242 3.333 1.00 91.94 90 ALA A N 1
ATOM 668 C CA . ALA A 1 90 ? -14.639 2.069 2.245 1.00 91.94 90 ALA A CA 1
ATOM 669 C C . ALA A 1 90 ? -15.666 3.107 2.730 1.00 91.94 90 ALA A C 1
ATOM 671 O O . ALA A 1 90 ? -15.676 4.234 2.227 1.00 91.94 90 ALA A O 1
ATOM 672 N N . LEU A 1 91 ? -16.492 2.776 3.732 1.00 92.44 91 LEU A N 1
ATOM 673 C CA . LEU A 1 91 ? -17.456 3.722 4.311 1.00 92.44 91 LEU A CA 1
ATOM 674 C C . LEU A 1 91 ? -16.780 4.961 4.912 1.00 92.44 91 LEU A C 1
ATOM 676 O O . LEU A 1 91 ? -17.370 6.035 4.849 1.00 92.44 91 LEU A O 1
ATOM 680 N N . ILE A 1 92 ? -15.547 4.860 5.420 1.00 93.06 92 ILE A N 1
ATOM 681 C CA . ILE A 1 92 ? -14.817 6.007 5.991 1.00 93.06 92 ILE A CA 1
ATOM 682 C C . ILE A 1 92 ? -14.645 7.109 4.940 1.00 93.06 92 ILE A C 1
ATOM 684 O O . ILE A 1 92 ? -14.878 8.275 5.228 1.00 93.06 92 ILE A O 1
ATOM 688 N N . SER A 1 93 ? -14.334 6.752 3.689 1.00 86.88 93 SER A N 1
ATOM 689 C CA . SER A 1 93 ? -14.206 7.741 2.604 1.00 86.88 93 SER A CA 1
ATOM 690 C C . SER A 1 93 ? -15.502 8.518 2.335 1.00 86.88 93 SER A C 1
ATOM 692 O O . SER A 1 93 ? -15.460 9.697 1.980 1.00 86.88 93 SER A O 1
ATOM 694 N N . ILE A 1 94 ? -16.655 7.873 2.550 1.00 87.69 94 ILE A N 1
ATOM 695 C CA . ILE A 1 94 ? -17.979 8.484 2.403 1.00 87.69 94 ILE A CA 1
ATOM 696 C C . ILE A 1 94 ? -18.272 9.405 3.590 1.00 87.69 94 ILE A C 1
ATOM 698 O O . ILE A 1 94 ? -18.759 10.515 3.386 1.00 87.69 94 ILE A O 1
ATOM 702 N N . LEU A 1 95 ? -17.971 8.956 4.811 1.00 89.25 95 LEU A N 1
ATOM 703 C CA . LEU A 1 95 ? -18.206 9.713 6.045 1.00 89.25 95 LEU A CA 1
ATOM 704 C C . LEU A 1 95 ? -17.351 10.981 6.115 1.00 89.25 95 LEU A C 1
ATOM 706 O O . LEU A 1 95 ? -17.856 12.045 6.456 1.00 89.25 95 LEU A O 1
ATOM 710 N N . GLU A 1 96 ? -16.094 10.879 5.694 1.00 87.56 96 GLU A N 1
ATOM 711 C CA . GLU A 1 96 ? -15.139 11.991 5.661 1.00 87.56 96 GLU A CA 1
ATOM 712 C C . GLU A 1 96 ? -15.272 12.866 4.398 1.00 87.56 96 GLU A C 1
ATOM 714 O O . GLU A 1 96 ? -14.467 13.767 4.173 1.00 87.56 96 GLU A O 1
ATOM 719 N N . ALA A 1 97 ? -16.276 12.596 3.550 1.00 75.38 97 ALA A N 1
ATOM 720 C CA . ALA A 1 97 ? -16.594 13.339 2.327 1.00 75.38 97 ALA A CA 1
ATOM 721 C C . ALA A 1 97 ? -15.385 13.599 1.403 1.00 75.38 97 ALA A C 1
ATOM 723 O O . ALA A 1 97 ? -15.302 14.639 0.743 1.00 75.38 97 ALA A O 1
ATOM 724 N N . SER A 1 98 ? -14.453 12.647 1.328 1.00 67.88 98 SER A N 1
ATOM 725 C CA . SER A 1 98 ? -13.180 12.838 0.640 1.00 67.88 98 SER A CA 1
ATOM 726 C C . SER A 1 98 ? -13.034 11.887 -0.545 1.00 67.88 98 SER A C 1
ATOM 728 O O . SER A 1 98 ? -13.052 10.663 -0.410 1.00 67.88 98 SER A O 1
ATOM 730 N N . THR A 1 99 ? -12.875 12.452 -1.744 1.00 59.69 99 THR A N 1
ATOM 731 C CA . THR A 1 99 ? -12.679 11.692 -2.988 1.00 59.69 99 THR A CA 1
ATOM 732 C C . THR A 1 99 ? -11.223 11.775 -3.423 1.00 59.69 99 THR A C 1
ATOM 734 O O . THR A 1 99 ? -10.856 12.586 -4.276 1.00 59.69 99 THR A O 1
ATOM 737 N N . ILE A 1 100 ? -10.385 10.948 -2.806 1.00 59.81 100 ILE A N 1
ATOM 738 C CA . ILE A 1 100 ? -8.930 10.957 -3.028 1.00 59.81 100 ILE A CA 1
ATOM 739 C C . ILE A 1 100 ? -8.530 10.067 -4.204 1.00 59.81 100 ILE A C 1
ATOM 741 O O . ILE A 1 100 ? -7.453 10.230 -4.761 1.00 59.81 100 ILE A O 1
ATOM 745 N N . VAL A 1 101 ? -9.410 9.149 -4.601 1.00 61.03 101 VAL A N 1
ATOM 746 C CA . VAL A 1 101 ? -9.200 8.190 -5.684 1.00 61.03 101 VAL A CA 1
ATOM 747 C C . VAL A 1 101 ? -10.226 8.493 -6.769 1.00 61.03 101 VAL A C 1
ATOM 749 O O . VAL A 1 101 ? -11.431 8.390 -6.542 1.00 61.03 101 VAL A O 1
ATOM 752 N N . LYS A 1 102 ? -9.755 8.906 -7.945 1.00 61.94 102 LYS A N 1
ATOM 753 C CA . LYS A 1 102 ? -10.599 9.135 -9.123 1.00 61.94 102 LYS A CA 1
ATOM 754 C C . LYS A 1 102 ? -10.173 8.219 -10.251 1.00 61.94 102 LYS A C 1
ATOM 756 O O . LYS A 1 102 ? -9.129 8.451 -10.855 1.00 61.94 102 LYS A O 1
ATOM 761 N N . ASP A 1 103 ? -11.014 7.239 -10.554 1.00 61.44 103 ASP A N 1
ATOM 762 C CA . ASP A 1 103 ? -10.807 6.339 -11.681 1.00 61.44 103 ASP A CA 1
ATOM 763 C C . ASP A 1 103 ? -11.095 7.068 -12.992 1.00 61.44 103 ASP A C 1
ATOM 765 O O . ASP A 1 103 ? -12.205 7.541 -13.239 1.00 61.44 103 ASP A O 1
ATOM 769 N N . THR A 1 104 ? -10.087 7.155 -13.851 1.00 61.00 104 THR A N 1
ATOM 770 C CA . THR A 1 104 ? -10.225 7.732 -15.192 1.00 61.00 104 THR A CA 1
ATOM 771 C C . THR A 1 104 ? -9.949 6.658 -16.224 1.00 61.00 104 THR A C 1
ATOM 773 O O . THR A 1 104 ? -8.919 5.999 -16.139 1.00 61.00 104 THR A O 1
ATOM 776 N N . LEU A 1 105 ? -10.845 6.484 -17.198 1.00 61.75 105 LEU A N 1
ATOM 777 C CA . LEU A 1 105 ? -10.627 5.628 -18.364 1.00 61.75 105 LEU A CA 1
ATOM 778 C C . LEU A 1 105 ? -10.169 6.498 -19.538 1.00 61.75 105 LEU A C 1
ATOM 780 O O . LEU A 1 105 ? -10.893 7.399 -19.958 1.00 61.75 105 LEU A O 1
ATOM 784 N N . GLY A 1 106 ? -8.981 6.216 -20.064 1.00 62.03 106 GLY A N 1
ATOM 785 C CA . GLY A 1 106 ? -8.433 6.882 -21.244 1.00 62.03 106 GLY A CA 1
ATOM 786 C C . GLY A 1 106 ? -8.228 5.904 -22.396 1.00 62.03 106 GLY A C 1
ATOM 787 O O . GLY A 1 106 ? -7.852 4.754 -22.170 1.00 62.03 106 GLY A O 1
ATOM 788 N N . ALA A 1 107 ? -8.453 6.369 -23.626 1.00 59.16 107 ALA A N 1
ATOM 789 C CA . ALA A 1 107 ? -8.051 5.686 -24.852 1.00 59.16 107 ALA A CA 1
ATOM 790 C C . ALA A 1 107 ? -7.352 6.690 -25.776 1.00 59.16 107 ALA A C 1
ATOM 792 O O . ALA A 1 107 ? -7.915 7.742 -26.075 1.00 59.16 107 ALA A O 1
ATOM 793 N N . VAL A 1 108 ? -6.126 6.383 -26.197 1.00 59.84 108 VAL A N 1
ATOM 794 C CA . VAL A 1 108 ? -5.278 7.311 -26.958 1.00 59.84 108 VAL A CA 1
ATOM 795 C C . VAL A 1 108 ? -4.660 6.602 -28.155 1.00 59.84 108 VAL A C 1
ATOM 797 O O . VAL A 1 108 ? -4.187 5.474 -28.015 1.00 59.84 108 VAL A O 1
ATOM 800 N N . ASN A 1 109 ? -4.626 7.278 -29.307 1.00 58.28 109 ASN A N 1
ATOM 801 C CA . ASN A 1 109 ? -3.834 6.854 -30.459 1.00 58.28 109 ASN A CA 1
ATOM 802 C C . ASN A 1 109 ? -2.412 7.432 -30.358 1.00 58.28 109 ASN A C 1
ATOM 804 O O . ASN A 1 109 ? -2.250 8.646 -30.249 1.00 58.28 109 ASN A O 1
ATOM 808 N N . LEU A 1 110 ? -1.386 6.576 -30.400 1.00 58.34 110 LEU A N 1
ATOM 809 C CA . LEU A 1 110 ? 0.016 6.977 -30.201 1.00 58.34 110 LEU A CA 1
ATOM 810 C C . LEU A 1 110 ? 0.584 7.912 -31.292 1.00 58.34 110 LEU A C 1
ATOM 812 O O . LEU A 1 110 ? 1.716 8.373 -31.153 1.00 58.34 110 LEU A O 1
ATOM 816 N N . THR A 1 111 ? -0.151 8.183 -32.375 1.00 56.03 111 THR A N 1
ATOM 817 C CA . THR A 1 111 ? 0.306 9.011 -33.506 1.00 56.03 111 THR A CA 1
ATOM 818 C C . THR A 1 111 ? -0.241 10.432 -33.550 1.00 56.03 111 THR A C 1
ATOM 820 O O . THR A 1 111 ? 0.124 11.196 -34.446 1.00 56.03 111 THR A O 1
ATOM 823 N N . ASP A 1 112 ? -1.065 10.826 -32.581 1.00 52.75 112 ASP A N 1
ATOM 824 C CA . ASP A 1 112 ? -1.557 12.198 -32.491 1.00 52.75 112 ASP A CA 1
ATOM 825 C C . ASP A 1 112 ? -0.445 13.138 -31.990 1.00 52.75 112 ASP A C 1
ATOM 827 O O . ASP A 1 112 ? -0.078 13.133 -30.821 1.00 52.75 112 ASP A O 1
ATOM 831 N N . VAL A 1 113 ? 0.141 13.932 -32.894 1.00 43.19 113 VAL A N 1
ATOM 832 C CA . VAL A 1 113 ? 1.297 14.811 -32.610 1.00 43.19 113 VAL A CA 1
ATOM 833 C C . VAL A 1 113 ? 0.890 16.118 -31.909 1.00 43.19 113 VAL A C 1
ATOM 835 O O . VAL A 1 113 ? 1.754 16.884 -31.488 1.00 43.19 113 VAL A O 1
ATOM 838 N N . ASN A 1 114 ? -0.414 16.367 -31.736 1.00 44.91 114 ASN A N 1
ATOM 839 C CA . ASN A 1 114 ? -0.940 17.449 -30.897 1.00 44.91 114 ASN A CA 1
ATOM 840 C C . ASN A 1 114 ? -1.301 16.953 -29.486 1.00 44.91 114 ASN A C 1
ATOM 842 O O . ASN A 1 114 ? -2.153 17.534 -28.812 1.00 44.91 114 ASN A O 1
ATOM 846 N N . TRP A 1 115 ? -0.601 15.916 -29.016 1.00 52.00 115 TRP A N 1
ATOM 847 C CA . TRP A 1 115 ? -0.571 15.458 -27.628 1.00 52.00 115 TRP A CA 1
ATOM 848 C C . TRP A 1 115 ? 0.179 16.474 -26.717 1.00 52.00 115 TRP A C 1
ATOM 850 O O . TRP A 1 115 ? 1.150 16.149 -26.043 1.00 52.00 115 TRP A O 1
ATOM 860 N N . VAL A 1 116 ? -0.217 17.756 -26.724 1.00 45.38 116 VAL A N 1
ATOM 861 C CA . VAL A 1 116 ? 0.465 18.830 -25.960 1.00 45.38 116 VAL A CA 1
ATOM 862 C C . VAL A 1 116 ? 0.134 18.771 -24.453 1.00 45.38 116 VAL A C 1
ATOM 864 O O . VAL A 1 116 ? 0.864 19.332 -23.643 1.00 45.38 116 VAL A O 1
ATOM 867 N N . ASP A 1 117 ? -0.883 17.994 -24.062 1.00 51.50 117 ASP A N 1
ATOM 868 C CA . ASP A 1 117 ? -1.360 17.825 -22.676 1.00 51.50 117 ASP A CA 1
ATOM 869 C C . ASP A 1 117 ? -1.290 16.376 -22.183 1.00 51.50 117 ASP A C 1
ATOM 871 O O . ASP A 1 117 ? -1.921 15.979 -21.203 1.00 51.50 117 ASP A O 1
ATOM 875 N N . SER A 1 118 ? -0.579 15.526 -22.906 1.00 54.53 118 SER A N 1
ATOM 876 C CA . SER A 1 118 ? -0.961 14.135 -22.929 1.00 54.53 118 SER A CA 1
ATOM 877 C C . SER A 1 118 ? 0.244 13.337 -23.360 1.00 54.53 118 SER A C 1
ATOM 879 O O . SER A 1 118 ? 0.477 13.296 -24.526 1.00 54.53 118 SER A O 1
ATOM 881 N N . GLY A 1 119 ? 1.077 12.853 -22.439 1.00 61.41 119 GLY A N 1
ATOM 882 C CA . GLY A 1 119 ? 2.083 11.789 -22.600 1.00 61.41 119 GLY A CA 1
ATOM 883 C C . GLY A 1 119 ? 2.991 11.632 -23.854 1.00 61.41 119 GLY A C 1
ATOM 884 O O . GLY A 1 119 ? 2.920 12.332 -24.848 1.00 61.41 119 GLY A O 1
ATOM 885 N N . TYR A 1 120 ? 3.922 10.674 -23.811 1.00 71.94 120 TYR A N 1
ATOM 886 C CA . TYR A 1 120 ? 4.735 10.250 -24.970 1.00 71.94 120 TYR A CA 1
ATOM 887 C C . TYR A 1 120 ? 5.443 8.916 -24.694 1.00 71.94 120 TYR A C 1
ATOM 889 O O . TYR A 1 120 ? 5.656 8.547 -23.535 1.00 71.94 120 TYR A O 1
ATOM 897 N N . VAL A 1 121 ? 5.861 8.213 -25.752 1.00 77.88 121 VAL A N 1
ATOM 898 C CA . VAL A 1 121 ? 6.641 6.969 -25.643 1.00 77.88 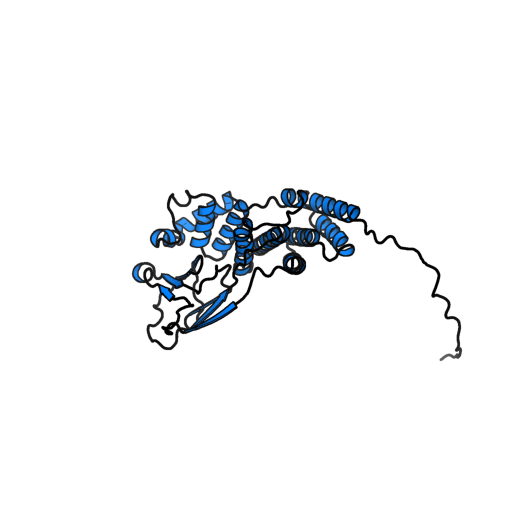121 VAL A CA 1
ATOM 899 C C . VAL A 1 121 ? 8.139 7.268 -25.719 1.00 77.88 121 VAL A C 1
ATOM 901 O O . VAL A 1 121 ? 8.641 7.732 -26.739 1.00 77.88 121 VAL A O 1
ATOM 904 N N . ASP A 1 122 ? 8.859 6.976 -24.640 1.00 81.62 122 ASP A N 1
ATOM 905 C CA . ASP A 1 122 ? 10.316 7.024 -24.565 1.00 81.62 122 ASP A CA 1
ATOM 906 C C . ASP A 1 122 ? 10.905 5.631 -24.844 1.00 81.62 122 ASP A C 1
ATOM 908 O O . ASP A 1 122 ? 10.637 4.641 -24.155 1.00 81.62 122 ASP A O 1
ATOM 912 N N . THR A 1 123 ? 11.723 5.565 -25.895 1.00 85.00 123 THR A N 1
ATOM 913 C CA . THR A 1 123 ? 12.362 4.339 -26.387 1.00 85.00 123 THR A CA 1
ATOM 914 C C . THR A 1 123 ? 13.836 4.235 -26.001 1.00 85.00 123 THR A C 1
ATOM 916 O O . THR A 1 123 ? 14.533 3.338 -26.480 1.00 85.00 123 THR A O 1
ATOM 919 N N . SER A 1 124 ? 14.347 5.139 -25.162 1.00 87.62 124 SER A N 1
ATOM 920 C CA . SER A 1 124 ? 15.765 5.214 -24.787 1.00 87.62 124 SER A CA 1
ATOM 921 C C . SER A 1 124 ? 16.288 3.928 -24.133 1.00 87.62 124 SER A C 1
ATOM 923 O O . SER A 1 124 ? 17.480 3.617 -24.219 1.00 87.62 124 SER A O 1
ATOM 925 N N . TRP A 1 125 ? 15.408 3.141 -23.504 1.00 90.94 125 TRP A N 1
ATOM 926 C CA . TRP A 1 125 ? 15.768 1.875 -22.858 1.00 90.94 125 TRP A CA 1
ATOM 927 C C . TRP A 1 125 ? 15.539 0.656 -23.754 1.00 90.94 125 TRP A C 1
ATOM 929 O O . TRP A 1 125 ? 16.209 -0.366 -23.582 1.00 90.94 125 TRP A O 1
ATOM 939 N N . TYR A 1 126 ? 14.680 0.773 -24.767 1.00 86.44 126 TYR A N 1
ATOM 940 C CA . TYR A 1 126 ? 14.219 -0.363 -25.561 1.00 86.44 126 TYR A CA 1
ATOM 941 C C . TYR A 1 126 ? 15.366 -1.138 -26.222 1.00 86.44 126 TYR A C 1
ATOM 943 O O . TYR A 1 126 ? 15.415 -2.366 -26.142 1.00 86.44 126 TYR A O 1
ATOM 951 N N . GLY A 1 127 ? 16.328 -0.440 -26.833 1.00 86.00 127 GLY A N 1
ATOM 952 C CA . GLY A 1 127 ? 17.431 -1.083 -27.553 1.00 86.00 127 GLY A CA 1
ATOM 953 C C . GLY A 1 127 ? 18.271 -2.032 -26.689 1.00 86.00 127 GLY A C 1
ATOM 954 O O . GLY A 1 127 ? 18.695 -3.076 -27.178 1.00 86.00 127 GLY A O 1
ATOM 955 N N . ALA A 1 128 ? 18.467 -1.698 -25.410 1.00 89.25 128 ALA A N 1
ATOM 956 C CA . ALA A 1 128 ? 19.338 -2.443 -24.500 1.00 89.25 128 ALA A CA 1
ATOM 957 C C . ALA A 1 128 ? 18.582 -3.421 -23.589 1.00 89.25 128 ALA A C 1
ATOM 959 O O . ALA A 1 128 ? 19.095 -4.498 -23.310 1.00 89.25 128 ALA A O 1
ATOM 960 N N . SER A 1 129 ? 17.385 -3.057 -23.118 1.00 88.38 129 SER A N 1
ATOM 961 C CA . SER A 1 129 ? 16.654 -3.827 -22.100 1.00 88.38 129 SER A CA 1
ATOM 962 C C . SER A 1 129 ? 15.259 -4.280 -22.528 1.00 88.38 129 SER A C 1
ATOM 964 O O . SER A 1 129 ? 14.593 -4.967 -21.758 1.00 88.38 129 SER A O 1
ATOM 966 N N . LYS A 1 130 ? 14.810 -3.922 -23.741 1.00 89.44 130 LYS A N 1
ATOM 967 C CA . LYS A 1 130 ? 13.440 -4.185 -24.229 1.00 89.44 130 LYS A CA 1
ATOM 968 C C . LYS A 1 130 ? 12.349 -3.570 -23.344 1.00 89.44 130 LYS A C 1
ATOM 970 O O . LYS A 1 130 ? 11.222 -4.059 -23.295 1.00 89.44 130 LYS A O 1
ATOM 975 N N . ILE A 1 131 ? 12.697 -2.485 -22.652 1.00 90.06 131 ILE A N 1
ATOM 976 C CA . ILE A 1 131 ? 11.775 -1.715 -21.818 1.00 90.06 131 ILE A CA 1
ATOM 977 C C . ILE A 1 131 ? 11.278 -0.511 -22.610 1.00 90.06 131 ILE A C 1
ATOM 979 O O . ILE A 1 131 ? 12.080 0.267 -23.132 1.00 90.06 131 ILE A O 1
ATOM 983 N N . TRP A 1 132 ? 9.960 -0.366 -22.667 1.00 87.44 132 TRP A N 1
ATOM 984 C CA . TRP A 1 132 ? 9.282 0.820 -23.178 1.00 87.44 132 TRP A CA 1
ATOM 985 C C . TRP A 1 132 ? 8.807 1.672 -22.009 1.00 87.44 132 TRP A C 1
ATOM 987 O O . TRP A 1 132 ? 8.333 1.132 -21.006 1.00 87.44 132 TRP A O 1
ATOM 997 N N . ILE A 1 133 ? 8.918 2.990 -22.149 1.00 87.38 133 ILE A N 1
ATOM 998 C CA . ILE A 1 133 ? 8.490 3.944 -21.129 1.00 87.38 133 ILE A CA 1
ATOM 999 C C . ILE A 1 133 ? 7.359 4.782 -21.713 1.00 87.38 133 ILE A C 1
ATOM 1001 O O . ILE A 1 133 ? 7.539 5.481 -22.706 1.00 87.38 133 ILE A O 1
ATOM 1005 N N . PHE A 1 134 ? 6.194 4.727 -21.088 1.00 82.50 134 PHE A N 1
ATOM 1006 C CA . PHE A 1 134 ? 5.041 5.542 -21.438 1.00 82.50 134 PHE A CA 1
ATOM 1007 C C . PHE A 1 134 ? 4.910 6.648 -20.410 1.00 82.50 134 PHE A C 1
ATOM 1009 O O . PHE A 1 134 ? 4.654 6.385 -19.241 1.00 82.50 134 PHE A O 1
ATOM 1016 N N . ASN A 1 135 ? 5.092 7.885 -20.839 1.00 80.75 135 ASN A N 1
ATOM 1017 C CA . ASN A 1 135 ? 4.800 9.052 -20.026 1.00 80.75 135 ASN A CA 1
ATOM 1018 C C . ASN A 1 135 ? 3.318 9.370 -20.214 1.00 80.75 135 ASN A C 1
ATOM 1020 O O . ASN A 1 135 ? 2.857 9.400 -21.349 1.00 80.75 135 ASN A O 1
ATOM 1024 N N . LEU A 1 136 ? 2.585 9.586 -19.130 1.00 75.06 136 LEU A N 1
ATOM 1025 C CA . LEU A 1 136 ? 1.184 10.000 -19.117 1.00 75.06 136 LEU A CA 1
ATOM 1026 C C . LEU A 1 136 ? 1.061 11.515 -18.844 1.00 75.06 136 LEU A C 1
ATOM 1028 O O . LEU A 1 136 ? 2.030 12.129 -18.386 1.00 75.06 136 LEU A O 1
ATOM 1032 N N . PRO A 1 137 ? -0.108 12.133 -19.127 1.00 69.50 137 PRO A N 1
ATOM 1033 C CA . PRO A 1 137 ? -0.449 13.483 -18.665 1.00 69.50 137 PRO A CA 1
ATOM 1034 C C . PRO A 1 137 ? -0.117 13.738 -17.178 1.00 69.50 137 PRO A C 1
ATOM 1036 O O . PRO A 1 137 ? -0.107 12.792 -16.386 1.00 69.50 137 PRO A O 1
ATOM 1039 N N . PRO A 1 138 ? 0.097 15.003 -16.765 1.00 63.06 138 PRO A N 1
ATOM 1040 C CA . PRO A 1 138 ? 0.517 15.354 -15.409 1.00 63.06 138 PRO A CA 1
ATOM 1041 C C . PRO A 1 138 ? -0.589 15.104 -14.374 1.00 63.06 138 PRO A C 1
ATOM 1043 O O . PRO A 1 138 ? -1.401 15.978 -14.100 1.00 63.06 138 PRO A O 1
ATOM 1046 N N . ASN A 1 139 ? -0.597 13.906 -13.789 1.00 64.50 139 ASN A N 1
ATOM 1047 C CA . ASN A 1 139 ? -1.246 13.557 -12.525 1.00 64.50 139 ASN A CA 1
ATOM 1048 C C . ASN A 1 139 ? -0.463 12.392 -11.898 1.00 64.50 139 ASN A C 1
ATOM 1050 O O . ASN A 1 139 ? -0.101 11.455 -12.608 1.00 64.50 139 ASN A O 1
ATOM 1054 N N . THR A 1 140 ? -0.196 12.430 -10.589 1.00 64.25 140 THR A N 1
ATOM 1055 C CA . THR A 1 140 ? 0.502 11.332 -9.897 1.00 64.25 140 THR A CA 1
ATOM 1056 C C . THR A 1 140 ? -0.330 10.056 -9.972 1.00 64.25 140 THR A C 1
ATOM 1058 O O . THR A 1 140 ? -1.440 10.020 -9.438 1.00 64.25 140 THR A O 1
ATOM 1061 N N . LEU A 1 141 ? 0.197 9.014 -10.620 1.00 71.88 141 LEU A N 1
ATOM 1062 C CA . LEU A 1 141 ? -0.482 7.728 -10.751 1.00 71.88 141 LEU A CA 1
ATOM 1063 C C . LEU A 1 141 ? -0.456 6.982 -9.410 1.00 71.88 141 LEU A C 1
ATOM 1065 O O . LEU A 1 141 ? 0.614 6.637 -8.915 1.00 71.88 141 LEU A O 1
ATOM 1069 N N . LEU A 1 142 ? -1.625 6.707 -8.834 1.00 69.81 142 LEU A N 1
ATOM 1070 C CA . LEU A 1 142 ? -1.763 5.856 -7.648 1.00 69.81 142 LEU A CA 1
ATOM 1071 C C . LEU A 1 142 ? -1.747 4.371 -8.003 1.00 69.81 142 LEU A C 1
ATOM 1073 O O . LEU A 1 142 ? -1.171 3.560 -7.285 1.00 69.81 142 LEU A O 1
ATOM 1077 N N . SER A 1 143 ? -2.401 4.009 -9.105 1.00 69.06 143 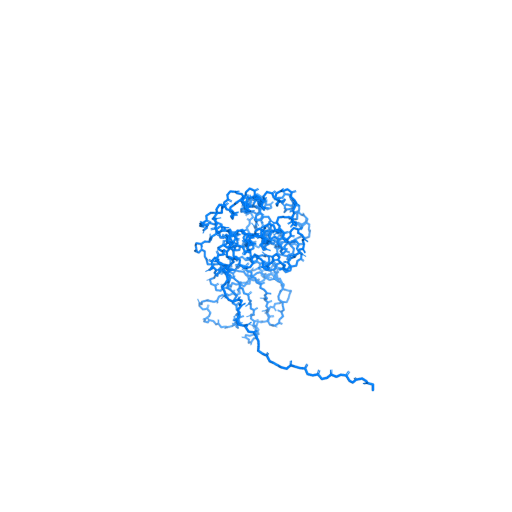SER A N 1
ATOM 1078 C CA . SER A 1 143 ? -2.441 2.639 -9.604 1.00 69.06 143 SER A CA 1
ATOM 1079 C C . SER A 1 143 ? -2.845 2.605 -11.071 1.00 69.06 143 SER A C 1
ATOM 1081 O O . SER A 1 143 ? -3.346 3.590 -11.618 1.00 69.06 143 SER A O 1
ATOM 1083 N N . LEU A 1 144 ? -2.622 1.449 -11.686 1.00 72.81 144 LEU A N 1
ATOM 1084 C CA . LEU A 1 144 ? -2.957 1.135 -13.063 1.00 72.81 144 LEU A CA 1
ATOM 1085 C C . LEU A 1 144 ? -3.738 -0.181 -13.072 1.00 72.81 144 LEU A C 1
ATOM 1087 O O . LEU A 1 144 ? -3.172 -1.243 -12.824 1.00 72.81 144 LEU A O 1
ATOM 1091 N N . PHE A 1 145 ? -5.045 -0.111 -13.322 1.00 69.69 145 PHE A N 1
ATOM 1092 C CA . PHE A 1 145 ? -5.930 -1.283 -13.242 1.00 69.69 145 PHE A CA 1
ATOM 1093 C C . PHE A 1 145 ? -5.947 -2.111 -14.523 1.00 69.69 145 PHE A C 1
ATOM 1095 O O . PHE A 1 145 ? -6.193 -3.312 -14.501 1.00 69.69 145 PHE A O 1
ATOM 1102 N N . SER A 1 146 ? -5.711 -1.456 -15.653 1.00 71.25 146 SER A N 1
ATOM 1103 C CA . SER A 1 146 ? -5.526 -2.101 -16.944 1.00 71.25 146 SER A CA 1
ATOM 1104 C C . SER A 1 146 ? -4.585 -1.248 -17.774 1.00 71.25 146 SER A C 1
ATOM 1106 O O . SER A 1 146 ? -4.593 -0.021 -17.662 1.00 71.25 146 SER A O 1
ATOM 1108 N N . PHE A 1 147 ? -3.765 -1.903 -18.587 1.00 75.81 147 PHE A N 1
ATOM 1109 C CA . PHE A 1 147 ? -2.945 -1.245 -19.589 1.00 75.81 147 PHE A CA 1
ATOM 1110 C C . PHE A 1 147 ? -2.808 -2.183 -20.771 1.00 75.81 147 PHE A C 1
ATOM 1112 O O . PHE A 1 147 ? -2.294 -3.296 -20.647 1.00 75.81 147 PHE A O 1
ATOM 1119 N N . SER A 1 148 ? -3.299 -1.738 -21.918 1.00 75.06 148 SER A N 1
ATOM 1120 C CA . SER A 1 148 ? -3.189 -2.502 -23.152 1.00 75.06 148 SER A CA 1
ATOM 1121 C C . SER A 1 148 ? -2.562 -1.660 -24.243 1.00 75.06 148 SER A C 1
ATOM 1123 O O . SER A 1 148 ? -2.810 -0.458 -24.326 1.00 75.06 148 SER A O 1
ATOM 1125 N N . VAL A 1 149 ? -1.743 -2.316 -25.056 1.00 73.75 149 VAL A N 1
ATOM 1126 C CA . VAL A 1 149 ? -1.139 -1.765 -26.267 1.00 73.75 149 VAL A CA 1
ATOM 1127 C C . VAL A 1 149 ? -1.619 -2.641 -27.415 1.00 73.75 149 VAL A C 1
ATOM 1129 O O . VAL A 1 149 ? -1.472 -3.863 -27.356 1.00 73.75 149 VAL A O 1
ATOM 1132 N N . ASP A 1 150 ? -2.248 -2.039 -28.427 1.00 74.00 150 ASP A N 1
ATOM 1133 C CA . ASP A 1 150 ? -2.859 -2.772 -29.549 1.00 74.00 150 ASP A CA 1
ATOM 1134 C C . ASP A 1 150 ? -3.857 -3.852 -29.074 1.00 74.00 150 ASP A C 1
ATOM 1136 O O . ASP A 1 150 ? -3.867 -4.983 -29.569 1.00 74.00 150 ASP A O 1
ATOM 1140 N N . TYR A 1 151 ? -4.679 -3.523 -28.068 1.00 72.19 151 TYR A N 1
ATOM 1141 C CA . TYR A 1 151 ? -5.669 -4.429 -27.457 1.00 72.19 151 TYR A CA 1
ATOM 1142 C C . TYR A 1 151 ? -5.083 -5.691 -26.803 1.00 72.19 151 TYR A C 1
ATOM 1144 O O . TYR A 1 151 ? -5.818 -6.625 -26.478 1.00 72.19 151 TYR A O 1
ATOM 1152 N N . LYS A 1 152 ? -3.765 -5.731 -26.588 1.00 76.69 152 LYS A N 1
ATOM 1153 C CA . LYS A 1 152 ? -3.089 -6.781 -25.824 1.00 76.69 152 LYS A CA 1
ATOM 1154 C C . LYS A 1 152 ? -2.658 -6.224 -24.484 1.00 76.69 152 LYS A C 1
ATOM 1156 O O . LYS A 1 152 ? -2.088 -5.138 -24.421 1.00 76.69 152 LYS A O 1
ATOM 1161 N N . GLU A 1 153 ? -2.930 -6.974 -23.424 1.00 80.19 153 GLU A N 1
ATOM 1162 C CA . GLU A 1 153 ? -2.464 -6.633 -22.084 1.00 80.19 153 GLU A CA 1
ATOM 1163 C C . GLU A 1 153 ? -0.937 -6.508 -22.084 1.00 80.19 153 GLU A C 1
ATOM 1165 O O . GLU A 1 153 ? -0.226 -7.390 -22.579 1.00 80.19 153 GLU A O 1
ATOM 1170 N N . ALA A 1 154 ? -0.435 -5.379 -21.588 1.00 83.38 154 ALA A N 1
ATOM 1171 C CA . ALA A 1 154 ? 0.996 -5.155 -21.513 1.00 83.38 154 ALA A CA 1
ATOM 1172 C C . ALA A 1 154 ? 1.556 -5.718 -20.210 1.00 83.38 154 ALA A C 1
ATOM 1174 O O . ALA A 1 154 ? 0.950 -5.614 -19.145 1.00 83.38 154 ALA A O 1
ATOM 1175 N N . ASN A 1 155 ? 2.778 -6.234 -20.283 1.00 88.00 155 ASN A N 1
ATOM 1176 C CA . ASN A 1 155 ? 3.519 -6.639 -19.101 1.00 88.00 155 ASN A CA 1
ATOM 1177 C C . ASN A 1 155 ? 4.121 -5.404 -18.415 1.00 88.00 155 ASN A C 1
ATOM 1179 O O . ASN A 1 155 ? 5.240 -4.986 -18.734 1.00 88.00 155 ASN A O 1
ATOM 1183 N N . ILE A 1 156 ? 3.348 -4.801 -17.513 1.00 88.31 156 ILE A N 1
ATOM 1184 C CA . ILE A 1 156 ? 3.795 -3.688 -16.675 1.00 88.31 156 ILE A CA 1
ATOM 1185 C C . ILE A 1 156 ? 4.794 -4.219 -15.651 1.00 88.31 156 ILE A C 1
ATOM 1187 O O . ILE A 1 156 ? 4.481 -5.110 -14.866 1.00 88.31 156 ILE A O 1
ATOM 1191 N N . ILE A 1 157 ? 5.982 -3.625 -15.640 1.00 91.19 157 ILE A N 1
ATOM 1192 C CA . ILE A 1 157 ? 7.078 -3.990 -14.737 1.00 91.19 157 ILE A CA 1
ATOM 1193 C C . ILE A 1 157 ? 7.404 -2.884 -13.727 1.00 91.19 157 ILE A C 1
ATOM 1195 O O . ILE A 1 157 ? 8.176 -3.106 -12.798 1.00 91.19 157 ILE A O 1
ATOM 1199 N N . GLY A 1 158 ? 6.823 -1.696 -13.894 1.00 90.31 158 GLY A N 1
ATOM 1200 C CA . GLY A 1 158 ? 6.920 -0.631 -12.910 1.00 90.31 158 GLY A CA 1
ATOM 1201 C C . GLY A 1 158 ? 6.145 0.620 -13.297 1.00 90.31 158 GLY A C 1
ATOM 1202 O O . GLY A 1 158 ? 5.821 0.841 -14.464 1.00 90.31 158 GLY A O 1
ATOM 1203 N N . VAL A 1 159 ? 5.863 1.450 -12.299 1.00 88.12 159 VAL A N 1
ATOM 1204 C CA . VAL A 1 159 ? 5.138 2.717 -12.437 1.00 88.12 159 VAL A CA 1
ATOM 1205 C C . VAL A 1 159 ? 5.791 3.752 -11.531 1.00 88.12 159 VAL A C 1
ATOM 1207 O O . VAL A 1 159 ? 5.981 3.485 -10.354 1.00 88.12 159 VAL A O 1
ATOM 1210 N N . LYS A 1 160 ? 6.119 4.943 -12.023 1.00 87.00 160 LYS A N 1
ATOM 1211 C CA . LYS A 1 160 ? 6.603 6.025 -11.156 1.00 87.00 160 LYS A CA 1
ATOM 1212 C C . LYS A 1 160 ? 6.169 7.378 -11.674 1.00 87.00 160 LYS A C 1
ATOM 1214 O O . LYS A 1 160 ? 6.418 7.695 -12.835 1.00 87.00 160 LYS A O 1
ATOM 1219 N N . ASP A 1 161 ? 5.558 8.167 -10.801 1.0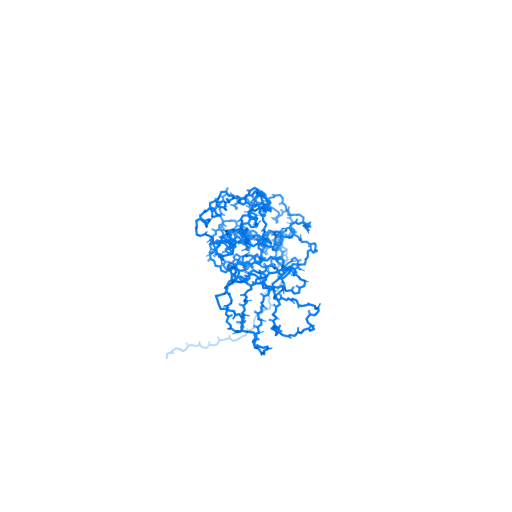0 83.44 161 ASP A N 1
ATOM 1220 C CA . ASP A 1 161 ? 4.983 9.472 -11.118 1.00 83.44 161 ASP A CA 1
ATOM 1221 C C . ASP A 1 161 ? 3.969 9.360 -12.268 1.00 83.44 161 ASP A C 1
ATOM 1223 O O . ASP A 1 161 ? 2.881 8.821 -12.084 1.00 83.44 161 ASP A O 1
ATOM 1227 N N . THR A 1 162 ? 4.335 9.818 -13.464 1.00 79.62 162 THR A N 1
ATOM 1228 C CA . THR A 1 162 ? 3.531 9.719 -14.690 1.00 79.62 162 THR A CA 1
ATOM 1229 C C . THR A 1 162 ? 4.039 8.645 -15.652 1.00 79.62 162 THR A C 1
ATOM 1231 O O . THR A 1 162 ? 3.526 8.515 -16.759 1.00 79.62 162 THR A O 1
ATOM 1234 N N . LYS A 1 163 ? 5.074 7.889 -15.281 1.00 85.88 163 LYS A N 1
ATOM 1235 C CA . LYS A 1 163 ? 5.764 6.945 -16.163 1.00 85.88 163 LYS A CA 1
ATOM 1236 C C . LYS A 1 163 ? 5.327 5.515 -15.898 1.00 85.88 163 LYS A C 1
ATOM 1238 O O . LYS A 1 163 ? 5.387 5.047 -14.765 1.00 85.88 163 LYS A O 1
ATOM 1243 N N . ILE A 1 164 ? 4.982 4.799 -16.959 1.00 87.00 164 ILE A N 1
ATOM 1244 C CA . ILE A 1 164 ? 4.681 3.369 -16.952 1.00 87.00 164 ILE A CA 1
ATOM 1245 C C . ILE A 1 164 ? 5.777 2.654 -17.732 1.00 87.00 164 ILE A C 1
ATOM 1247 O O . ILE A 1 164 ? 6.082 3.008 -18.869 1.00 87.00 164 ILE A O 1
ATOM 1251 N N . TYR A 1 165 ? 6.363 1.638 -17.116 1.00 90.75 165 TYR A N 1
ATOM 1252 C CA . TYR A 1 165 ? 7.442 0.842 -17.675 1.00 90.75 165 TYR A CA 1
ATOM 1253 C C . TYR A 1 165 ? 6.867 -0.519 -18.035 1.00 90.75 165 TYR A C 1
ATOM 1255 O O . TYR A 1 165 ? 6.343 -1.222 -17.168 1.00 90.75 165 TYR A O 1
ATOM 1263 N N . ILE A 1 166 ? 6.972 -0.900 -19.306 1.00 89.06 166 ILE A N 1
ATOM 1264 C CA . ILE A 1 166 ? 6.528 -2.214 -19.777 1.00 89.06 166 ILE A CA 1
ATOM 1265 C C . ILE A 1 166 ? 7.694 -2.989 -20.386 1.00 89.06 166 ILE A C 1
ATOM 1267 O O . ILE A 1 166 ? 8.567 -2.409 -21.039 1.00 89.06 166 ILE A O 1
ATOM 1271 N N . LYS A 1 167 ? 7.701 -4.311 -20.197 1.00 87.00 167 LYS A N 1
ATOM 1272 C CA . LYS A 1 167 ? 8.646 -5.221 -20.859 1.00 87.00 167 LYS A CA 1
ATOM 1273 C C . LYS A 1 167 ? 7.954 -5.915 -22.020 1.00 87.00 167 LYS A C 1
ATOM 1275 O O . LYS A 1 167 ? 7.008 -6.666 -21.802 1.00 87.00 167 LYS A O 1
ATOM 1280 N N . GLN A 1 168 ? 8.433 -5.708 -23.242 1.00 78.38 168 GLN A N 1
ATOM 1281 C CA . GLN A 1 168 ? 7.845 -6.351 -24.417 1.00 78.38 168 GLN A CA 1
ATOM 1282 C C . GLN A 1 168 ? 8.926 -6.756 -25.419 1.00 78.38 168 GLN A C 1
ATOM 1284 O O . GLN A 1 168 ? 9.754 -5.939 -25.819 1.00 78.38 168 GLN A O 1
ATOM 1289 N N . ASP A 1 169 ? 8.903 -8.028 -25.826 1.00 68.25 169 ASP A N 1
ATOM 1290 C CA . ASP A 1 169 ? 9.933 -8.612 -26.697 1.00 68.25 169 ASP A CA 1
ATOM 1291 C C . ASP A 1 169 ? 9.825 -8.134 -28.147 1.00 68.25 169 ASP A C 1
ATOM 1293 O O . ASP A 1 169 ? 10.835 -7.981 -28.839 1.00 68.25 169 ASP A O 1
ATOM 1297 N N . LEU A 1 170 ? 8.596 -7.894 -28.611 1.00 62.72 170 LEU A N 1
ATOM 1298 C CA . LEU A 1 170 ? 8.336 -7.371 -29.944 1.00 62.72 170 LEU A CA 1
ATOM 1299 C C . LEU A 1 170 ? 8.261 -5.844 -29.908 1.00 62.72 170 LEU A C 1
ATOM 1301 O O . LEU A 1 170 ? 7.648 -5.287 -28.993 1.00 62.72 170 LEU A O 1
ATOM 1305 N N . PRO A 1 171 ? 8.841 -5.158 -30.907 1.00 62.91 171 PRO A N 1
ATOM 1306 C CA . PRO A 1 171 ? 8.633 -3.733 -31.039 1.00 62.91 171 PRO A CA 1
ATOM 1307 C C . PRO A 1 171 ? 7.153 -3.449 -31.278 1.00 62.91 171 PRO A C 1
ATOM 1309 O O . PRO A 1 171 ? 6.510 -4.144 -32.068 1.00 62.91 171 PRO A O 1
ATOM 1312 N N . ILE A 1 172 ? 6.633 -2.413 -30.621 1.00 65.81 172 ILE A N 1
ATOM 1313 C CA . ILE A 1 172 ? 5.320 -1.855 -30.947 1.00 65.81 172 ILE A CA 1
ATOM 1314 C C . ILE A 1 172 ? 5.395 -1.434 -32.418 1.00 65.81 172 ILE A C 1
ATOM 1316 O O . ILE A 1 172 ? 6.308 -0.698 -32.805 1.00 65.81 172 ILE A O 1
ATOM 1320 N N . ALA A 1 173 ? 4.531 -2.007 -33.260 1.00 56.44 173 ALA A N 1
ATOM 1321 C CA . ALA A 1 173 ? 4.644 -1.869 -34.706 1.00 56.44 173 ALA A CA 1
ATOM 1322 C C . ALA A 1 173 ? 4.577 -0.385 -35.092 1.00 56.44 173 ALA A C 1
ATOM 1324 O O . ALA A 1 173 ? 3.629 0.316 -34.760 1.00 56.44 173 ALA A O 1
ATOM 1325 N N . SER A 1 174 ? 5.586 0.094 -35.820 1.00 45.59 174 SER A N 1
ATOM 1326 C CA . SER A 1 174 ? 5.723 1.493 -36.242 1.00 45.59 174 SER A CA 1
ATOM 1327 C C . SER A 1 174 ? 4.762 1.898 -37.367 1.00 45.59 174 SER A C 1
ATOM 1329 O O . SER A 1 174 ? 5.023 2.872 -38.073 1.00 45.59 174 SER A O 1
ATOM 1331 N N . THR A 1 175 ? 3.699 1.128 -37.615 1.00 44.56 175 THR A N 1
ATOM 1332 C CA . THR A 1 175 ? 2.672 1.513 -38.584 1.00 44.56 175 THR A CA 1
ATOM 1333 C C . THR A 1 175 ? 1.711 2.491 -37.905 1.00 44.56 175 THR A C 1
ATOM 1335 O O . THR A 1 175 ? 1.088 2.114 -36.914 1.00 44.56 175 THR A O 1
ATOM 1338 N N . PRO A 1 176 ? 1.597 3.731 -38.408 1.00 42.62 176 PRO A N 1
ATOM 1339 C CA . PRO A 1 176 ? 1.077 4.888 -37.674 1.00 42.62 176 PRO A CA 1
ATOM 1340 C C . PRO A 1 176 ? -0.430 4.891 -37.327 1.00 42.62 176 PRO A C 1
ATOM 1342 O O . PRO A 1 176 ? -0.933 5.909 -36.861 1.00 42.62 176 PRO A O 1
ATOM 1345 N N . ASP A 1 177 ? -1.154 3.781 -37.498 1.00 41.50 177 ASP A N 1
ATOM 1346 C CA . ASP A 1 177 ? -2.625 3.791 -37.516 1.00 41.50 177 ASP A CA 1
ATOM 1347 C C . ASP A 1 177 ? -3.338 2.897 -36.477 1.00 41.50 177 ASP A C 1
ATOM 1349 O O . ASP A 1 177 ? -4.567 2.875 -36.483 1.00 41.50 177 ASP A O 1
ATOM 1353 N N . THR A 1 178 ? -2.661 2.161 -35.576 1.00 48.47 178 THR A N 1
ATOM 1354 C CA . THR A 1 178 ? -3.385 1.159 -34.740 1.00 48.47 178 THR A CA 1
ATOM 1355 C C . THR A 1 178 ? -3.045 1.047 -33.255 1.00 48.47 178 THR A C 1
ATOM 1357 O O . THR A 1 178 ? -3.811 0.396 -32.542 1.00 48.47 178 THR A O 1
ATOM 1360 N N . ALA A 1 179 ? -1.984 1.686 -32.754 1.00 54.31 179 ALA A N 1
ATOM 1361 C CA . ALA A 1 179 ? -1.617 1.543 -31.347 1.00 54.31 179 ALA A CA 1
ATOM 1362 C C . ALA A 1 179 ? -2.551 2.342 -30.435 1.00 54.31 179 ALA A C 1
ATOM 1364 O O . ALA A 1 179 ? -2.359 3.533 -30.190 1.00 54.31 179 ALA A O 1
ATOM 1365 N N . VAL A 1 180 ? -3.577 1.649 -29.937 1.00 58.59 180 VAL A N 1
ATOM 1366 C CA . VAL A 1 180 ? -4.482 2.148 -28.904 1.00 58.59 180 VAL A CA 1
ATOM 1367 C C . VAL A 1 180 ? -3.893 1.827 -27.544 1.00 58.59 180 VAL A C 1
ATOM 1369 O O . VAL A 1 180 ? -3.695 0.657 -27.206 1.00 58.59 180 VAL A O 1
ATOM 1372 N N . LEU A 1 181 ? -3.647 2.880 -26.770 1.00 63.12 181 LEU A N 1
ATOM 1373 C CA . LEU A 1 181 ? -3.367 2.779 -25.352 1.00 63.12 181 LEU A CA 1
ATOM 1374 C C . LEU A 1 181 ? -4.674 2.923 -24.578 1.00 63.12 181 LEU A C 1
ATOM 1376 O O . LEU A 1 181 ? -5.271 3.997 -24.603 1.00 63.12 181 LEU A O 1
ATOM 1380 N N . SER A 1 182 ? -5.104 1.875 -23.876 1.00 62.22 182 SER A N 1
ATOM 1381 C CA . SER A 1 182 ? -6.211 1.967 -22.915 1.00 62.22 182 SER A CA 1
ATOM 1382 C C . SER A 1 182 ? -5.697 1.787 -21.501 1.00 62.22 182 SER A C 1
ATOM 1384 O O . SER A 1 182 ? -5.016 0.798 -21.227 1.00 62.22 182 SER A O 1
ATOM 1386 N N . TYR A 1 183 ? -6.027 2.733 -20.623 1.00 65.12 183 TYR A N 1
ATOM 1387 C CA . TYR A 1 183 ? -5.594 2.706 -19.233 1.00 65.12 183 TYR A CA 1
ATOM 1388 C C . TYR A 1 183 ? -6.680 3.202 -18.285 1.00 65.12 183 TYR A C 1
ATOM 1390 O O . TYR A 1 183 ? -7.458 4.098 -18.621 1.00 65.12 183 TYR A O 1
ATOM 1398 N N . SER A 1 184 ? -6.719 2.603 -17.095 1.00 61.31 184 SER A N 1
ATOM 1399 C CA . SER A 1 184 ? -7.517 3.088 -15.973 1.00 61.31 184 SER A CA 1
ATOM 1400 C C . SER A 1 184 ? -6.613 3.376 -14.787 1.00 61.31 184 SER A C 1
ATOM 1402 O O . SER A 1 184 ? -5.840 2.501 -14.391 1.00 61.31 184 SER A O 1
ATOM 1404 N N . TYR A 1 185 ? -6.685 4.600 -14.267 1.00 63.00 185 TYR A N 1
ATOM 1405 C CA . TYR A 1 185 ? -5.819 5.054 -13.185 1.00 63.00 185 TYR A CA 1
ATOM 1406 C C . TYR A 1 185 ? -6.560 5.858 -12.131 1.00 63.00 185 TYR A C 1
ATOM 1408 O O . TYR A 1 185 ? -7.558 6.509 -12.435 1.00 63.00 185 TYR A O 1
ATOM 1416 N N . ALA A 1 186 ? -5.999 5.843 -10.927 1.00 63.16 186 ALA A N 1
ATOM 1417 C CA . ALA A 1 186 ? -6.361 6.713 -9.822 1.00 63.16 186 ALA A CA 1
ATOM 1418 C C . ALA A 1 186 ? -5.285 7.786 -9.615 1.00 63.16 186 ALA A C 1
ATOM 1420 O O . ALA A 1 186 ? -4.104 7.512 -9.828 1.00 63.16 186 ALA A O 1
ATOM 1421 N N . TYR A 1 187 ? -5.666 8.989 -9.183 1.00 63.53 187 TYR A N 1
ATOM 1422 C CA . TYR A 1 187 ? -4.726 10.060 -8.839 1.00 63.53 187 TYR A CA 1
ATOM 1423 C C . TYR A 1 187 ? -5.083 10.725 -7.513 1.00 63.53 187 TYR A C 1
ATOM 1425 O O . TYR A 1 187 ? -6.256 10.813 -7.170 1.00 63.53 187 TYR A O 1
ATOM 1433 N N . PHE A 1 188 ? -4.058 11.195 -6.800 1.00 66.06 188 PHE A N 1
ATOM 1434 C CA . PHE A 1 188 ? -4.150 11.757 -5.452 1.00 66.06 188 PHE A CA 1
ATOM 1435 C C . PHE A 1 188 ? -4.484 13.259 -5.476 1.00 66.06 188 PHE A C 1
ATOM 1437 O O . PHE A 1 188 ? -3.812 14.017 -6.175 1.00 66.06 188 PHE A O 1
ATOM 1444 N N . HIS A 1 189 ? -5.479 13.701 -4.694 1.00 67.75 189 HIS A N 1
ATOM 1445 C CA . HIS A 1 189 ? -5.763 15.126 -4.454 1.00 67.75 189 HIS A CA 1
ATOM 1446 C C . HIS A 1 189 ? -5.413 15.478 -2.991 1.00 67.75 189 HIS A C 1
ATOM 1448 O O . HIS A 1 189 ? -6.199 15.156 -2.103 1.00 67.75 189 HIS A O 1
ATOM 1454 N N . PRO A 1 190 ? -4.246 16.091 -2.709 1.00 61.66 190 PRO A N 1
ATOM 1455 C CA . PRO A 1 190 ? -3.635 16.084 -1.371 1.00 61.66 190 PRO A CA 1
ATOM 1456 C C . PRO A 1 190 ? -4.279 16.927 -0.270 1.00 61.66 190 PRO A C 1
ATOM 1458 O O . PRO A 1 190 ? -3.704 17.024 0.809 1.00 61.66 190 PRO A O 1
ATOM 1461 N N . GLU A 1 191 ? -5.382 17.619 -0.515 1.00 70.50 191 GLU A N 1
ATOM 1462 C CA . GLU A 1 191 ? -5.802 18.693 0.386 1.00 70.50 191 GLU A CA 1
ATOM 1463 C C . GLU A 1 191 ? -6.630 18.150 1.555 1.00 70.50 191 GLU A C 1
ATOM 1465 O O . GLU A 1 191 ? -7.696 17.581 1.341 1.00 70.50 191 GLU A O 1
ATOM 1470 N N . ASN A 1 192 ? -6.139 18.377 2.781 1.00 81.19 192 ASN A N 1
ATOM 1471 C CA . ASN A 1 192 ? -6.813 18.086 4.051 1.00 81.19 192 ASN A CA 1
ATOM 1472 C C . ASN A 1 192 ? -7.277 16.625 4.180 1.00 81.19 192 ASN A C 1
ATOM 1474 O O . ASN A 1 192 ? -8.470 16.348 4.109 1.00 81.19 192 ASN A O 1
ATOM 1478 N N . LEU A 1 193 ? -6.343 15.688 4.382 1.00 87.69 193 LEU A N 1
ATOM 1479 C CA . LEU A 1 193 ? -6.666 14.275 4.613 1.00 87.69 193 LEU A CA 1
ATOM 1480 C C . LEU A 1 193 ? -6.940 14.026 6.108 1.00 87.69 193 LEU A C 1
ATOM 1482 O O . LEU A 1 193 ? -5.983 14.071 6.883 1.00 87.69 193 LEU A O 1
ATOM 1486 N N . PRO A 1 194 ? -8.180 13.716 6.539 1.00 92.06 194 PRO A N 1
ATOM 1487 C CA . PRO A 1 194 ? -8.432 13.351 7.931 1.00 92.06 194 PRO A CA 1
ATOM 1488 C C . PRO A 1 194 ? -7.613 12.119 8.322 1.00 92.06 194 PRO A C 1
ATOM 1490 O O . PRO A 1 194 ? -7.553 11.140 7.568 1.00 92.06 194 PRO A O 1
ATOM 1493 N N . GLU A 1 195 ? -6.986 12.137 9.499 1.00 94.25 195 GLU A N 1
ATOM 1494 C CA . GLU A 1 195 ? -6.087 11.056 9.921 1.00 94.25 195 GLU A CA 1
ATOM 1495 C C . GLU A 1 195 ? -6.832 9.707 10.005 1.00 94.25 195 GLU A C 1
ATOM 1497 O O . GLU A 1 195 ? -6.267 8.666 9.672 1.00 94.25 195 GLU A O 1
ATOM 1502 N N . VAL A 1 196 ? -8.132 9.704 10.327 1.00 95.50 196 VAL A N 1
ATOM 1503 C CA . VAL A 1 196 ? -8.965 8.484 10.309 1.00 95.50 196 VAL 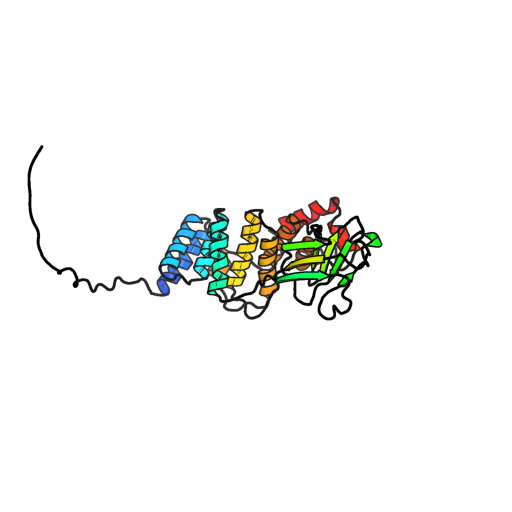A CA 1
ATOM 1504 C C . VAL A 1 196 ? -9.079 7.866 8.910 1.00 95.50 196 VAL A C 1
ATOM 1506 O O . VAL A 1 196 ? -9.009 6.644 8.767 1.00 95.50 196 VAL A O 1
ATOM 1509 N N . LEU A 1 197 ? -9.183 8.690 7.862 1.00 92.69 197 LEU A N 1
ATOM 1510 C CA . LEU A 1 197 ? -9.225 8.228 6.475 1.00 92.69 197 LEU A CA 1
ATOM 1511 C C . LEU A 1 197 ? -7.857 7.721 6.014 1.00 92.69 197 LEU A C 1
ATOM 1513 O O . LEU A 1 197 ? -7.786 6.727 5.292 1.00 92.69 197 LEU A O 1
ATOM 1517 N N . TRP A 1 198 ? -6.772 8.349 6.475 1.00 94.06 198 TRP A N 1
ATOM 1518 C CA . TRP A 1 198 ? -5.419 7.842 6.250 1.00 94.06 198 TRP A CA 1
ATOM 1519 C C . TRP A 1 198 ? -5.252 6.419 6.798 1.00 94.06 198 TRP A C 1
ATOM 1521 O O . TRP A 1 198 ? -4.806 5.529 6.068 1.00 94.06 198 TRP A O 1
ATOM 1531 N N . TYR A 1 199 ? -5.694 6.170 8.038 1.00 96.81 199 TYR A N 1
ATOM 1532 C CA . TYR A 1 199 ? -5.715 4.818 8.602 1.00 96.81 199 TYR A CA 1
ATOM 1533 C C . TYR A 1 199 ? -6.658 3.885 7.834 1.00 96.81 199 TYR A C 1
ATOM 1535 O O . TYR A 1 199 ? -6.341 2.708 7.677 1.00 96.81 199 TYR A O 1
ATOM 1543 N N . GLY A 1 200 ? -7.785 4.393 7.325 1.00 95.69 200 GLY A N 1
ATOM 1544 C CA . GLY A 1 200 ? -8.702 3.639 6.468 1.00 95.69 200 GLY A CA 1
ATOM 1545 C C . GLY A 1 200 ? -8.018 3.109 5.204 1.00 95.69 200 GLY A C 1
ATOM 1546 O O . GLY A 1 200 ? -8.075 1.915 4.915 1.00 95.69 200 GLY A O 1
ATOM 1547 N N . PHE A 1 201 ? -7.287 3.967 4.491 1.00 94.56 201 PHE A N 1
ATOM 1548 C CA . PHE A 1 201 ? -6.506 3.577 3.314 1.00 94.56 201 PHE A CA 1
ATOM 1549 C C . PHE A 1 201 ? -5.344 2.635 3.644 1.00 94.56 201 PHE A C 1
ATOM 1551 O O . PHE A 1 201 ? -5.104 1.673 2.912 1.00 94.56 201 PHE A O 1
ATOM 1558 N N . ALA A 1 202 ? -4.642 2.859 4.757 1.00 96.38 202 ALA A N 1
ATOM 1559 C CA . ALA A 1 202 ? -3.621 1.923 5.219 1.00 96.38 202 ALA A CA 1
ATOM 1560 C C . ALA A 1 202 ? -4.230 0.544 5.550 1.00 96.38 202 ALA A C 1
ATOM 1562 O O . ALA A 1 202 ? -3.656 -0.490 5.203 1.00 96.38 202 ALA A O 1
ATOM 1563 N N . GLY A 1 203 ? -5.420 0.524 6.161 1.00 96.88 203 GLY A N 1
ATOM 1564 C CA . GLY A 1 203 ? -6.197 -0.682 6.441 1.00 96.88 203 GLY A CA 1
ATOM 1565 C C . GLY A 1 203 ? -6.620 -1.424 5.173 1.00 96.88 203 GLY A C 1
ATOM 1566 O O . GLY A 1 203 ? -6.485 -2.644 5.112 1.00 96.88 203 GLY A O 1
ATOM 1567 N N . GLU A 1 204 ? -7.054 -0.711 4.132 1.00 95.38 204 GLU A N 1
ATOM 1568 C CA . GLU A 1 204 ? -7.383 -1.298 2.823 1.00 95.38 204 GLU A CA 1
ATOM 1569 C C . GLU A 1 204 ? -6.159 -1.984 2.204 1.00 95.38 204 GLU A C 1
ATOM 1571 O O . GLU A 1 204 ? -6.224 -3.145 1.796 1.00 95.38 204 GLU A O 1
ATOM 1576 N N . ALA A 1 205 ? -5.011 -1.299 2.196 1.00 96.12 205 ALA A N 1
ATOM 1577 C CA . ALA A 1 205 ? -3.758 -1.850 1.683 1.00 96.12 205 ALA A CA 1
ATOM 1578 C C . ALA A 1 205 ? -3.349 -3.139 2.415 1.00 96.12 205 ALA A C 1
ATOM 1580 O O . ALA A 1 205 ? -2.988 -4.134 1.780 1.00 96.12 205 ALA A O 1
ATOM 1581 N N . LEU A 1 206 ? -3.454 -3.136 3.746 1.00 96.50 206 LEU A N 1
ATOM 1582 C CA . LEU A 1 206 ? -3.203 -4.303 4.593 1.00 96.50 206 LEU A CA 1
ATOM 1583 C C . LEU A 1 206 ? -4.194 -5.441 4.335 1.00 96.50 206 LEU A C 1
ATOM 1585 O O . LEU A 1 206 ? -3.786 -6.600 4.289 1.00 96.50 206 LEU A O 1
ATOM 1589 N N . THR A 1 207 ? -5.471 -5.121 4.130 1.00 97.12 207 THR A N 1
ATOM 1590 C CA . THR A 1 207 ? -6.522 -6.112 3.869 1.00 97.12 207 THR A CA 1
ATOM 1591 C C . THR A 1 207 ? -6.259 -6.835 2.547 1.00 97.12 207 THR A C 1
ATOM 1593 O O . THR A 1 207 ? -6.219 -8.063 2.532 1.00 97.12 207 THR A O 1
ATOM 1596 N N . TYR A 1 208 ? -5.954 -6.108 1.462 1.00 95.94 208 TYR A N 1
ATOM 1597 C CA . TYR A 1 208 ? -5.573 -6.721 0.177 1.00 95.94 208 TYR A CA 1
ATOM 1598 C C . TYR A 1 208 ? -4.280 -7.546 0.277 1.00 95.94 208 TYR A C 1
ATOM 1600 O O . TYR A 1 208 ? -4.158 -8.615 -0.333 1.00 95.94 208 TYR A O 1
ATOM 1608 N N . LEU A 1 209 ? -3.306 -7.085 1.072 1.00 95.19 209 LEU A N 1
ATOM 1609 C CA . LEU A 1 209 ? -2.088 -7.851 1.341 1.00 95.19 209 LEU A CA 1
ATOM 1610 C C . LEU A 1 209 ? -2.408 -9.182 2.046 1.00 95.19 209 LEU A C 1
ATOM 1612 O O . LEU A 1 209 ? -1.889 -10.228 1.641 1.00 95.19 209 LEU A O 1
ATOM 1616 N N . ALA A 1 210 ? -3.269 -9.148 3.068 1.00 95.25 210 ALA A N 1
ATOM 1617 C CA . ALA A 1 210 ? -3.681 -10.310 3.850 1.00 95.25 210 ALA A CA 1
ATOM 1618 C C . ALA A 1 210 ? -4.523 -11.302 3.031 1.00 95.25 210 ALA A C 1
ATOM 1620 O O . ALA A 1 210 ? -4.250 -12.502 3.070 1.00 95.25 210 ALA A O 1
ATOM 1621 N N . GLU A 1 211 ? -5.477 -10.806 2.236 1.00 95.00 211 GLU A N 1
ATOM 1622 C CA . GLU A 1 211 ? -6.294 -11.600 1.307 1.00 95.00 211 GLU A CA 1
ATOM 1623 C C . GLU A 1 211 ? -5.432 -12.299 0.243 1.00 95.00 211 GLU A C 1
ATOM 1625 O O . GLU A 1 211 ? -5.789 -13.364 -0.263 1.00 95.00 211 GLU A O 1
ATOM 1630 N N . ARG A 1 212 ? -4.263 -11.725 -0.084 1.00 92.00 212 ARG A N 1
ATOM 1631 C CA . ARG A 1 212 ? -3.423 -12.118 -1.228 1.00 92.00 212 ARG A CA 1
ATOM 1632 C C . ARG A 1 212 ? -4.167 -11.964 -2.560 1.00 92.00 212 ARG A C 1
ATOM 1634 O O . ARG A 1 212 ? -3.907 -12.718 -3.501 1.00 92.00 212 ARG A O 1
ATOM 1641 N N . GLY A 1 213 ? -5.066 -10.984 -2.622 1.00 87.88 213 GLY A N 1
ATOM 1642 C CA . GLY A 1 213 ? -5.937 -10.687 -3.751 1.00 87.88 213 GLY A CA 1
ATOM 1643 C C . GLY A 1 213 ? -5.801 -9.235 -4.202 1.00 87.88 213 GLY A C 1
ATOM 1644 O O . GLY A 1 213 ? -5.428 -8.362 -3.428 1.00 87.88 213 GLY A O 1
ATOM 1645 N N . ASN A 1 214 ? -6.073 -8.994 -5.488 1.00 89.25 214 ASN A N 1
ATOM 1646 C CA . ASN A 1 214 ? -6.184 -7.663 -6.099 1.00 89.25 214 ASN A CA 1
ATOM 1647 C C . ASN A 1 214 ? -5.114 -6.638 -5.651 1.00 89.25 214 ASN A C 1
ATOM 1649 O O . ASN A 1 214 ? -5.425 -5.521 -5.231 1.00 89.25 214 ASN A O 1
ATOM 1653 N N . PHE A 1 215 ? -3.833 -7.004 -5.776 1.00 91.56 215 PHE A N 1
ATOM 1654 C CA . PHE A 1 215 ? -2.715 -6.124 -5.416 1.00 91.56 215 PHE A CA 1
ATOM 1655 C C . PHE A 1 215 ? -2.764 -4.730 -6.063 1.00 91.56 215 PHE A C 1
ATOM 1657 O O . PHE A 1 215 ? -2.403 -3.784 -5.366 1.00 91.56 215 PHE A O 1
ATOM 1664 N N . PRO A 1 216 ? -3.253 -4.527 -7.308 1.00 87.81 216 PRO A N 1
ATOM 1665 C CA . PRO A 1 216 ? -3.394 -3.181 -7.864 1.00 87.81 216 PRO A CA 1
ATOM 1666 C C . PRO A 1 216 ? -4.272 -2.253 -7.013 1.00 87.81 216 PRO A C 1
ATOM 1668 O O . PRO A 1 216 ? -3.965 -1.064 -6.899 1.00 87.81 216 PRO A O 1
ATOM 1671 N N . ARG A 1 217 ? -5.331 -2.771 -6.372 1.00 88.38 217 ARG A N 1
ATOM 1672 C CA . ARG A 1 217 ? -6.137 -1.988 -5.421 1.00 88.38 217 ARG A CA 1
ATOM 1673 C C . ARG A 1 217 ? -5.406 -1.749 -4.106 1.00 88.38 217 ARG A C 1
ATOM 1675 O O . ARG A 1 217 ? -5.398 -0.616 -3.636 1.00 88.38 217 ARG A O 1
ATOM 1682 N N . GLY A 1 218 ? -4.740 -2.766 -3.558 1.00 93.12 218 GLY A N 1
ATOM 1683 C CA . GLY A 1 218 ? -3.906 -2.602 -2.362 1.00 93.12 218 GLY A CA 1
ATOM 1684 C C . GLY A 1 218 ? -2.829 -1.527 -2.545 1.00 93.12 218 GLY A C 1
ATOM 1685 O O . GLY A 1 218 ? -2.665 -0.666 -1.685 1.00 93.12 218 GLY A O 1
ATOM 1686 N N . ILE A 1 219 ? -2.152 -1.527 -3.698 1.00 92.62 219 ILE A N 1
ATOM 1687 C CA . ILE A 1 219 ? -1.172 -0.507 -4.097 1.00 92.62 219 ILE A CA 1
ATOM 1688 C C . ILE A 1 219 ? -1.826 0.876 -4.144 1.00 92.62 219 ILE A C 1
ATOM 1690 O O . ILE A 1 219 ? -1.273 1.822 -3.591 1.00 92.62 219 ILE A O 1
ATOM 1694 N N . CYS A 1 220 ? -3.012 0.989 -4.754 1.00 88.44 220 CYS A N 1
ATOM 1695 C CA . CYS A 1 220 ? -3.736 2.255 -4.860 1.00 88.44 220 CYS A CA 1
ATOM 1696 C C . CYS A 1 220 ? -3.986 2.891 -3.486 1.00 88.44 220 CYS A C 1
ATOM 1698 O O . CYS A 1 220 ? -3.645 4.054 -3.270 1.00 88.44 220 CYS A O 1
ATOM 1700 N N . TYR A 1 221 ? -4.563 2.129 -2.553 1.00 91.62 221 TYR A N 1
ATOM 1701 C CA . TYR A 1 221 ? -4.861 2.625 -1.210 1.00 91.62 221 TYR A CA 1
ATOM 1702 C C . TYR A 1 221 ? -3.592 2.856 -0.387 1.00 91.62 221 TYR A C 1
ATOM 1704 O O . TYR A 1 221 ? -3.466 3.889 0.269 1.00 91.62 221 TYR A O 1
ATOM 1712 N N . GLY A 1 222 ? -2.612 1.954 -0.481 1.00 93.88 222 GLY A N 1
ATOM 1713 C CA . GLY A 1 222 ? -1.339 2.104 0.218 1.00 93.88 222 GLY A CA 1
ATOM 1714 C C . GLY A 1 222 ? -0.604 3.371 -0.212 1.00 93.88 222 GLY A C 1
ATOM 1715 O O . GLY A 1 222 ? -0.103 4.107 0.635 1.00 93.88 222 GLY A O 1
ATOM 1716 N N . LEU A 1 223 ? -0.586 3.672 -1.515 1.00 91.00 223 LEU A N 1
ATOM 1717 C CA . LEU A 1 223 ? 0.096 4.849 -2.042 1.00 91.00 223 LEU A CA 1
ATOM 1718 C C . LEU A 1 223 ? -0.674 6.131 -1.714 1.00 91.00 223 LEU A C 1
ATOM 1720 O O . LEU A 1 223 ? -0.051 7.139 -1.389 1.00 91.00 223 LEU A O 1
ATOM 1724 N N . ALA A 1 224 ? -2.012 6.085 -1.720 1.00 88.50 224 ALA A N 1
ATOM 1725 C CA . ALA A 1 224 ? -2.843 7.198 -1.265 1.00 88.50 224 ALA A CA 1
ATOM 1726 C C . ALA A 1 224 ? -2.558 7.555 0.204 1.00 88.50 224 ALA A C 1
ATOM 1728 O O . ALA A 1 224 ? -2.367 8.729 0.521 1.00 88.50 224 ALA A O 1
ATOM 1729 N N . ALA A 1 225 ? -2.457 6.556 1.087 1.00 92.19 225 ALA A N 1
ATOM 1730 C CA . ALA A 1 225 ? -2.044 6.774 2.470 1.00 92.19 225 ALA A CA 1
ATOM 1731 C C . ALA A 1 225 ? -0.599 7.306 2.551 1.00 92.19 225 ALA A C 1
ATOM 1733 O O . ALA A 1 225 ? -0.343 8.310 3.215 1.00 92.19 225 ALA A O 1
ATOM 1734 N N . TYR A 1 226 ? 0.345 6.699 1.829 1.00 93.50 226 TYR A N 1
ATOM 1735 C CA . TYR A 1 226 ? 1.765 7.052 1.922 1.00 93.50 226 TYR A CA 1
ATOM 1736 C C . TYR A 1 226 ? 2.039 8.498 1.495 1.00 93.50 226 TYR A C 1
ATOM 1738 O O . TYR A 1 226 ? 2.723 9.247 2.193 1.00 93.50 226 TYR A O 1
ATOM 1746 N N . LEU A 1 227 ? 1.458 8.918 0.369 1.00 88.25 227 LEU A N 1
ATOM 1747 C CA . LEU A 1 227 ? 1.575 10.289 -0.129 1.00 88.25 227 LEU A CA 1
ATOM 1748 C C . LEU A 1 227 ? 0.755 11.276 0.712 1.00 88.25 227 LEU A C 1
ATOM 1750 O O . LEU A 1 227 ? 1.159 12.425 0.898 1.00 88.25 227 LEU A O 1
ATOM 1754 N N . GLY A 1 228 ? -0.385 10.834 1.247 1.00 88.06 228 GLY A N 1
ATOM 1755 C CA . GLY A 1 228 ? -1.262 11.667 2.060 1.00 88.06 228 GLY A CA 1
ATOM 1756 C C . GLY A 1 228 ? -0.758 11.967 3.463 1.00 88.06 228 GLY A C 1
ATOM 1757 O O . GLY A 1 228 ? -1.191 12.957 4.045 1.00 88.06 228 GLY A O 1
ATOM 1758 N N . ASN A 1 229 ? 0.210 11.203 3.972 1.00 90.56 229 ASN A N 1
ATOM 1759 C CA . ASN A 1 229 ? 0.796 11.407 5.298 1.00 90.56 229 ASN A CA 1
ATOM 1760 C C . ASN A 1 229 ? 1.339 12.837 5.525 1.00 90.56 229 ASN A C 1
ATOM 1762 O O . ASN A 1 229 ? 1.359 13.327 6.650 1.00 90.56 229 ASN A O 1
ATOM 1766 N N . ALA A 1 230 ? 1.769 13.532 4.468 1.00 89.06 230 ALA A N 1
ATOM 1767 C CA . ALA A 1 230 ? 2.254 14.911 4.569 1.00 89.06 230 ALA A CA 1
ATOM 1768 C C . ALA A 1 230 ? 1.141 15.961 4.775 1.00 89.06 230 ALA A C 1
ATOM 1770 O O . ALA A 1 230 ? 1.448 17.109 5.087 1.00 89.06 230 ALA A O 1
ATOM 1771 N N . ASN A 1 231 ? -0.130 15.587 4.596 1.00 88.31 231 ASN A N 1
ATOM 1772 C CA . ASN A 1 231 ? -1.278 16.500 4.565 1.00 88.31 231 ASN A CA 1
ATOM 1773 C C . ASN A 1 231 ? -2.367 16.107 5.578 1.00 88.31 231 ASN A C 1
ATOM 1775 O O . ASN A 1 231 ? -3.553 16.358 5.347 1.00 88.31 231 ASN A O 1
ATOM 1779 N N . LEU A 1 232 ? -1.970 15.449 6.671 1.00 91.31 232 LEU A N 1
ATOM 1780 C CA . LEU A 1 232 ? -2.899 14.984 7.695 1.00 91.31 232 LEU A CA 1
ATOM 1781 C C . LEU A 1 232 ? -3.525 16.153 8.457 1.00 91.31 232 LEU A C 1
ATOM 1783 O O . LEU A 1 232 ? -2.832 17.064 8.914 1.00 91.31 232 LEU A O 1
ATOM 1787 N N . VAL A 1 233 ? -4.840 16.078 8.627 1.00 92.00 233 VAL A N 1
ATOM 1788 C CA . VAL A 1 233 ? -5.651 16.949 9.485 1.00 92.00 233 VAL A CA 1
ATOM 1789 C C . VAL A 1 233 ? -6.481 16.084 10.432 1.00 92.00 233 VAL A C 1
ATOM 1791 O O . VAL A 1 233 ? -6.500 14.864 10.287 1.00 92.00 233 VAL A O 1
ATOM 1794 N N . ASP A 1 234 ? -7.147 16.707 11.405 1.00 91.75 234 ASP A N 1
ATOM 1795 C CA . ASP A 1 234 ? -8.099 16.047 12.311 1.00 91.75 234 ASP A CA 1
ATOM 1796 C C . ASP A 1 234 ? -7.537 14.763 12.946 1.00 91.75 234 ASP A C 1
ATOM 1798 O O . ASP A 1 234 ? -7.899 13.645 12.563 1.00 91.75 234 ASP A O 1
ATOM 1802 N N . PRO A 1 235 ? -6.584 14.914 13.886 1.00 94.62 235 PRO A N 1
ATOM 1803 C CA . PRO A 1 235 ? -5.826 13.787 14.383 1.00 94.62 235 PRO A CA 1
ATOM 1804 C C . PRO A 1 235 ? -6.714 12.773 15.100 1.00 94.62 235 PRO A C 1
ATOM 1806 O O . PRO A 1 235 ? -7.589 13.140 15.889 1.00 94.62 235 PRO A O 1
ATOM 1809 N N . VAL A 1 236 ? -6.440 11.487 14.880 1.00 95.31 236 VAL A N 1
ATOM 1810 C CA . VAL A 1 236 ? -7.167 10.419 15.577 1.00 95.31 236 VAL A CA 1
ATOM 1811 C C . VAL A 1 236 ? -6.785 10.372 17.060 1.00 95.31 236 VAL A C 1
ATOM 1813 O O . VAL A 1 236 ? -5.657 10.731 17.425 1.00 95.31 236 VAL A O 1
ATOM 1816 N N . PRO A 1 237 ? -7.673 9.863 17.930 1.00 96.62 237 PRO A N 1
ATOM 1817 C CA . PRO A 1 237 ? -7.353 9.648 19.335 1.00 96.62 237 PRO A CA 1
ATOM 1818 C C . PRO A 1 237 ? -6.165 8.696 19.536 1.00 96.62 237 PRO A C 1
ATOM 1820 O O . PRO A 1 237 ? -5.961 7.743 18.781 1.00 96.62 237 PRO A O 1
ATOM 1823 N N . GLU A 1 238 ? -5.401 8.902 20.613 1.00 96.38 238 GLU A N 1
ATOM 1824 C CA . GLU A 1 238 ? -4.174 8.137 20.903 1.00 96.38 238 GLU A CA 1
ATOM 1825 C C . GLU A 1 238 ? -4.414 6.619 21.004 1.00 96.38 238 GLU A C 1
ATOM 1827 O O . GLU A 1 238 ? -3.553 5.812 20.647 1.00 96.38 238 GLU A O 1
ATOM 1832 N N . ARG A 1 239 ? -5.619 6.206 21.424 1.00 96.81 239 ARG A N 1
ATOM 1833 C CA . ARG A 1 239 ? -6.025 4.792 21.451 1.00 96.81 239 ARG A CA 1
ATOM 1834 C C . ARG A 1 239 ? -5.929 4.127 20.080 1.00 96.81 239 ARG A C 1
ATOM 1836 O O . ARG A 1 239 ? -5.532 2.966 20.028 1.00 96.81 239 ARG A O 1
ATOM 1843 N N . VAL A 1 240 ? -6.226 4.844 18.995 1.00 97.88 240 VAL A N 1
ATOM 1844 C CA . VAL A 1 240 ? -6.124 4.336 17.620 1.00 97.88 240 VAL A CA 1
ATOM 1845 C C . VAL A 1 240 ? -4.650 4.153 17.263 1.00 97.88 240 VAL A C 1
ATOM 1847 O O . VAL A 1 240 ? -4.239 3.052 16.892 1.00 97.88 240 VAL A O 1
ATOM 1850 N N . LYS A 1 241 ? -3.830 5.192 17.481 1.00 96.00 241 LYS A N 1
ATOM 1851 C CA . LYS A 1 241 ? -2.385 5.195 17.179 1.00 96.00 241 LYS A CA 1
ATOM 1852 C C . LYS A 1 241 ? -1.658 4.061 17.891 1.00 96.00 241 LYS A C 1
ATOM 1854 O O . LYS A 1 241 ? -0.961 3.265 17.265 1.00 96.00 241 LYS A O 1
ATOM 1859 N N . THR A 1 242 ? -1.897 3.924 19.193 1.00 95.69 242 THR A N 1
ATOM 1860 C CA . THR A 1 242 ? -1.285 2.870 20.010 1.00 95.69 242 THR A CA 1
ATOM 1861 C C . THR A 1 242 ? -1.774 1.468 19.618 1.00 95.69 242 THR A C 1
ATOM 1863 O O . THR A 1 242 ? -1.048 0.488 19.800 1.00 95.69 242 THR A O 1
ATOM 1866 N N . SER A 1 243 ? -3.005 1.339 19.113 1.00 97.19 243 SER A N 1
ATOM 1867 C CA . SER A 1 243 ? -3.578 0.038 18.740 1.00 97.19 243 SER A CA 1
ATOM 1868 C C . SER A 1 243 ? -3.096 -0.466 17.391 1.00 97.19 243 SER A C 1
ATOM 1870 O O . SER A 1 243 ? -2.814 -1.654 17.258 1.00 97.19 243 SER A O 1
ATOM 1872 N N . LEU A 1 244 ? -2.996 0.422 16.404 1.00 96.31 244 LEU A N 1
ATOM 1873 C CA . LEU A 1 244 ? -2.597 0.057 15.048 1.00 96.31 244 LEU A CA 1
ATOM 1874 C C . LEU A 1 244 ? -1.080 0.101 14.867 1.00 96.31 244 LEU A C 1
ATOM 1876 O O . LEU A 1 244 ? -0.533 -0.702 14.114 1.00 96.31 244 LEU A O 1
ATOM 1880 N N . GLN A 1 245 ? -0.395 1.004 15.578 1.00 93.81 245 GLN A N 1
ATOM 1881 C CA . GLN A 1 245 ? 1.054 1.210 15.493 1.00 93.81 245 GLN A CA 1
ATOM 1882 C C . GLN A 1 245 ? 1.536 1.330 14.043 1.00 93.81 245 GLN A C 1
ATOM 1884 O O . GLN A 1 245 ? 2.593 0.798 13.701 1.00 93.81 245 GLN A O 1
ATOM 1889 N N . LEU A 1 246 ? 0.742 1.967 13.181 1.00 94.56 246 LEU A N 1
ATOM 1890 C CA . LEU A 1 246 ? 1.092 2.209 11.789 1.00 94.56 246 LEU A CA 1
ATOM 1891 C C . LEU A 1 246 ? 1.757 3.572 11.674 1.00 94.56 246 LEU A C 1
ATOM 1893 O O . LEU A 1 246 ? 1.292 4.557 12.239 1.00 94.56 246 LEU A O 1
ATOM 1897 N N . ASP A 1 247 ? 2.838 3.610 10.914 1.00 93.38 247 ASP A N 1
ATOM 1898 C CA . ASP A 1 247 ? 3.526 4.826 10.519 1.00 93.38 247 ASP A CA 1
ATOM 1899 C C . ASP A 1 247 ? 3.904 4.730 9.036 1.00 93.38 247 ASP A C 1
ATOM 1901 O O . ASP A 1 247 ? 3.719 3.696 8.379 1.00 93.38 247 ASP A O 1
ATOM 1905 N N . ASN A 1 248 ? 4.435 5.822 8.492 1.00 93.44 248 ASN A N 1
ATOM 1906 C CA . ASN A 1 248 ? 4.783 5.879 7.078 1.00 93.44 248 ASN A CA 1
ATOM 1907 C C . ASN A 1 248 ? 5.925 4.912 6.702 1.00 93.44 248 ASN A C 1
ATOM 1909 O O . ASN A 1 248 ? 6.022 4.493 5.550 1.00 93.44 248 ASN A O 1
ATOM 1913 N N . THR A 1 249 ? 6.761 4.520 7.669 1.00 95.88 249 THR A N 1
ATOM 1914 C CA . THR A 1 249 ? 7.842 3.544 7.477 1.00 95.88 249 THR A CA 1
ATOM 1915 C C . THR A 1 249 ? 7.275 2.143 7.273 1.00 95.88 249 THR A C 1
ATOM 1917 O O . THR A 1 249 ? 7.600 1.483 6.286 1.00 95.88 249 THR A O 1
ATOM 1920 N N . LYS A 1 250 ? 6.377 1.691 8.155 1.00 95.69 250 LYS A N 1
ATOM 1921 C CA . LYS A 1 250 ? 5.666 0.415 7.993 1.00 95.69 250 LYS A CA 1
ATOM 1922 C C . LYS A 1 250 ? 4.840 0.401 6.715 1.00 95.69 250 LYS A C 1
ATOM 1924 O O . LYS A 1 250 ? 4.823 -0.603 6.009 1.00 95.69 250 LYS A O 1
ATOM 1929 N N . LEU A 1 251 ? 4.204 1.522 6.379 1.00 96.12 251 LEU A N 1
ATOM 1930 C CA . LEU A 1 251 ? 3.444 1.646 5.141 1.00 96.12 251 LEU A CA 1
ATOM 1931 C C . LEU A 1 251 ? 4.324 1.504 3.891 1.00 96.12 251 LEU A C 1
ATOM 1933 O O . LEU A 1 251 ? 3.912 0.841 2.941 1.00 96.12 251 LEU A O 1
ATOM 1937 N N . ALA A 1 252 ? 5.549 2.039 3.904 1.00 97.56 252 ALA A N 1
ATOM 1938 C CA . ALA A 1 252 ? 6.511 1.818 2.826 1.00 97.56 252 ALA A CA 1
ATOM 1939 C C . ALA A 1 252 ? 6.878 0.331 2.673 1.00 97.56 252 ALA A C 1
ATOM 1941 O O . ALA A 1 252 ? 6.932 -0.164 1.548 1.00 97.56 252 ALA A O 1
ATOM 1942 N N . TYR A 1 253 ? 7.054 -0.412 3.772 1.00 97.94 253 TYR A N 1
ATOM 1943 C CA . TYR A 1 253 ? 7.275 -1.864 3.714 1.00 97.94 253 TYR A CA 1
ATOM 1944 C C . TYR A 1 253 ? 6.049 -2.635 3.204 1.00 97.94 253 TYR A C 1
ATOM 1946 O O . TYR A 1 253 ? 6.194 -3.536 2.378 1.00 97.94 253 TYR A O 1
ATOM 1954 N N . ILE A 1 254 ? 4.837 -2.258 3.626 1.00 97.19 254 ILE A N 1
ATOM 1955 C CA . ILE A 1 254 ? 3.577 -2.837 3.126 1.00 97.19 254 ILE A CA 1
ATOM 1956 C C . ILE A 1 254 ? 3.457 -2.615 1.613 1.00 97.19 254 ILE A C 1
ATOM 1958 O O . ILE A 1 254 ? 3.194 -3.557 0.863 1.00 97.19 254 ILE A O 1
ATOM 1962 N N . LEU A 1 255 ? 3.707 -1.388 1.149 1.00 97.19 255 LEU A N 1
ATOM 1963 C CA . LEU A 1 255 ? 3.733 -1.053 -0.273 1.00 97.19 255 LEU A CA 1
ATOM 1964 C C . LEU A 1 255 ? 4.803 -1.837 -1.025 1.00 97.19 255 LEU A C 1
ATOM 1966 O O . LEU A 1 255 ? 4.515 -2.386 -2.087 1.00 97.19 255 LEU A O 1
ATOM 1970 N N . ALA A 1 256 ? 6.015 -1.938 -0.476 1.00 98.06 256 ALA A N 1
ATOM 1971 C CA . ALA A 1 256 ? 7.081 -2.730 -1.073 1.00 98.06 256 ALA A CA 1
ATOM 1972 C C . ALA A 1 256 ? 6.657 -4.195 -1.251 1.00 98.06 256 ALA A C 1
ATOM 1974 O O . ALA A 1 256 ? 6.884 -4.773 -2.315 1.00 98.06 256 ALA A O 1
ATOM 1975 N N . TYR A 1 257 ? 5.973 -4.775 -0.258 1.00 97.81 257 TYR A N 1
ATOM 1976 C CA . TYR A 1 257 ? 5.428 -6.129 -0.343 1.00 97.81 257 TYR A CA 1
ATOM 1977 C C . TYR A 1 257 ? 4.361 -6.241 -1.438 1.00 97.81 257 TYR A C 1
ATOM 1979 O O . TYR A 1 257 ? 4.421 -7.145 -2.274 1.00 97.81 257 TYR A O 1
ATOM 1987 N N . LEU A 1 258 ? 3.394 -5.323 -1.474 1.00 96.81 258 LEU A N 1
ATOM 1988 C CA . LEU A 1 258 ? 2.343 -5.304 -2.494 1.00 96.81 258 LEU A CA 1
ATOM 1989 C C . LEU A 1 258 ? 2.933 -5.207 -3.911 1.00 96.81 258 LEU A C 1
ATOM 1991 O O . LEU A 1 258 ? 2.569 -5.998 -4.783 1.00 96.81 258 LEU A O 1
ATOM 1995 N N . TYR A 1 259 ? 3.904 -4.314 -4.124 1.00 96.44 259 TYR A N 1
ATOM 1996 C CA . TYR A 1 259 ? 4.631 -4.196 -5.390 1.00 96.44 259 TYR A CA 1
ATOM 1997 C C . TYR A 1 259 ? 5.394 -5.470 -5.749 1.00 96.44 259 TYR A C 1
ATOM 1999 O O . TYR A 1 259 ? 5.317 -5.934 -6.887 1.00 96.44 259 TYR A O 1
ATOM 2007 N N . TYR A 1 260 ? 6.092 -6.071 -4.783 1.00 97.00 260 TYR A N 1
ATOM 2008 C CA . TYR A 1 260 ? 6.813 -7.325 -4.982 1.00 97.00 260 TYR A CA 1
ATOM 2009 C C . TYR A 1 260 ? 5.875 -8.450 -5.435 1.00 97.00 260 TYR A C 1
ATOM 2011 O O . TYR A 1 260 ? 6.178 -9.172 -6.385 1.00 97.00 260 TYR A O 1
ATOM 2019 N N . ARG A 1 261 ? 4.704 -8.578 -4.801 1.00 95.44 261 ARG A N 1
ATOM 2020 C CA . ARG A 1 261 ? 3.704 -9.604 -5.138 1.00 95.44 261 ARG A CA 1
ATOM 2021 C C . ARG A 1 261 ? 3.021 -9.365 -6.476 1.00 95.44 261 ARG A C 1
ATOM 2023 O O . ARG A 1 261 ? 2.663 -10.336 -7.136 1.00 95.44 261 ARG A O 1
ATOM 2030 N N . GLN A 1 262 ? 2.897 -8.106 -6.883 1.00 92.69 262 GLN A N 1
ATOM 2031 C CA . GLN A 1 262 ? 2.454 -7.724 -8.221 1.00 92.69 262 GLN A CA 1
ATOM 2032 C C . GLN A 1 262 ? 3.529 -7.979 -9.301 1.00 92.69 262 GLN A C 1
ATOM 2034 O O . GLN A 1 262 ? 3.212 -7.987 -10.487 1.00 92.69 262 GLN A O 1
ATOM 2039 N N . GLY A 1 263 ? 4.793 -8.202 -8.916 1.00 93.31 263 GLY A N 1
ATOM 2040 C CA . GLY A 1 263 ? 5.927 -8.361 -9.836 1.00 93.31 263 GLY A CA 1
ATOM 2041 C C . GLY A 1 263 ? 6.584 -7.040 -10.256 1.00 93.31 263 GLY A C 1
ATOM 2042 O O . GLY A 1 263 ? 7.434 -7.021 -11.146 1.00 93.31 263 GLY A O 1
ATOM 2043 N N . TRP A 1 264 ? 6.223 -5.924 -9.619 1.00 94.44 264 TRP A N 1
ATOM 2044 C CA . TRP A 1 264 ? 6.803 -4.601 -9.866 1.00 94.44 264 TRP A CA 1
ATOM 2045 C C . TRP A 1 264 ? 8.028 -4.390 -8.969 1.00 94.44 264 TRP A C 1
ATOM 2047 O O . TRP A 1 264 ? 8.039 -3.554 -8.066 1.00 94.44 264 TRP A O 1
ATOM 2057 N N . TYR A 1 265 ? 9.079 -5.184 -9.184 1.00 97.06 265 TYR A N 1
ATOM 2058 C CA . TYR A 1 265 ? 10.244 -5.221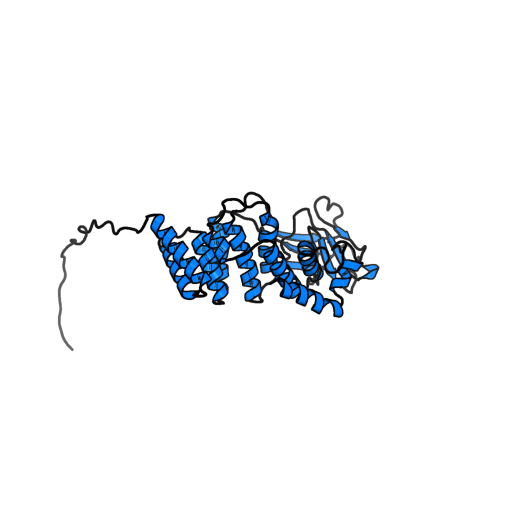 -8.290 1.00 97.06 265 TYR A CA 1
ATOM 2059 C C . TYR A 1 265 ? 10.981 -3.883 -8.178 1.00 97.06 265 TYR A C 1
ATOM 2061 O O . TYR A 1 265 ? 11.446 -3.538 -7.095 1.00 97.06 265 TYR A O 1
ATOM 2069 N N . ALA A 1 266 ? 11.044 -3.097 -9.255 1.00 96.75 266 ALA A N 1
ATOM 2070 C CA . ALA A 1 266 ? 11.634 -1.760 -9.204 1.00 96.75 266 ALA A CA 1
ATOM 2071 C C . ALA A 1 266 ? 10.867 -0.831 -8.248 1.00 96.75 266 ALA A C 1
ATOM 2073 O O . ALA A 1 266 ? 11.484 -0.083 -7.495 1.00 96.75 266 ALA A O 1
ATOM 2074 N N . ASN A 1 267 ? 9.531 -0.914 -8.221 1.00 96.50 267 ASN A N 1
ATOM 2075 C CA . ASN A 1 267 ? 8.701 -0.164 -7.275 1.00 96.50 267 ASN A CA 1
ATOM 2076 C C . ASN A 1 267 ? 8.920 -0.624 -5.837 1.00 96.50 267 ASN A C 1
ATOM 2078 O O . ASN A 1 267 ? 8.981 0.202 -4.930 1.00 96.50 267 ASN A O 1
ATOM 2082 N N . ALA A 1 268 ? 9.064 -1.936 -5.633 1.00 98.00 268 ALA A N 1
ATOM 2083 C CA . ALA A 1 268 ? 9.364 -2.489 -4.321 1.00 98.00 268 ALA A CA 1
ATOM 2084 C C . ALA A 1 268 ? 10.689 -1.927 -3.785 1.00 98.00 268 ALA A C 1
ATOM 2086 O O . ALA A 1 268 ? 10.747 -1.426 -2.665 1.00 98.00 268 ALA A O 1
ATOM 2087 N N . VAL A 1 269 ? 11.733 -1.941 -4.617 1.00 98.19 269 VAL A N 1
ATOM 2088 C CA . VAL A 1 269 ? 13.049 -1.393 -4.271 1.00 98.19 269 VAL A CA 1
ATOM 2089 C C . VAL A 1 269 ? 12.999 0.115 -4.046 1.00 98.19 269 VAL A C 1
ATOM 2091 O O . VAL A 1 269 ? 13.638 0.590 -3.115 1.00 98.19 269 VAL A O 1
ATOM 2094 N N . ASP A 1 270 ? 12.203 0.858 -4.817 1.00 97.38 270 ASP A N 1
ATOM 2095 C CA . ASP A 1 270 ? 12.016 2.298 -4.608 1.00 97.38 270 ASP A CA 1
ATOM 2096 C C . ASP A 1 270 ? 11.477 2.609 -3.214 1.00 97.38 270 ASP A C 1
ATOM 2098 O O . ASP A 1 270 ? 12.030 3.459 -2.525 1.00 97.38 270 ASP A O 1
ATOM 2102 N N . MET A 1 271 ? 10.441 1.886 -2.773 1.00 97.31 271 MET A N 1
ATOM 2103 C CA . MET A 1 271 ? 9.870 2.046 -1.432 1.00 97.31 271 MET A CA 1
ATOM 2104 C C . MET A 1 271 ? 10.869 1.668 -0.337 1.00 97.31 271 MET A C 1
ATOM 2106 O O . MET A 1 271 ? 10.997 2.386 0.652 1.00 97.31 271 MET A O 1
ATOM 2110 N N . LEU A 1 272 ? 11.630 0.586 -0.529 1.00 98.06 272 LEU A N 1
ATOM 2111 C CA . LEU A 1 272 ? 12.700 0.210 0.396 1.00 98.06 272 LEU A CA 1
ATOM 2112 C C . LEU A 1 272 ? 13.800 1.272 0.457 1.00 98.06 272 LEU A C 1
ATOM 2114 O O . LEU A 1 272 ? 14.298 1.551 1.541 1.00 98.06 272 LEU A O 1
ATOM 2118 N N . ASN A 1 273 ? 14.148 1.888 -0.674 1.00 97.06 273 ASN A N 1
ATOM 2119 C CA . ASN A 1 273 ? 15.150 2.947 -0.746 1.00 97.06 273 ASN A CA 1
ATOM 2120 C C . ASN A 1 273 ? 14.692 4.236 -0.039 1.00 97.06 273 ASN A C 1
ATOM 2122 O O . ASN A 1 273 ? 15.521 4.934 0.538 1.00 97.06 273 ASN A O 1
ATOM 2126 N N . GLN A 1 274 ? 13.382 4.526 -0.008 1.00 94.81 274 GLN A N 1
ATOM 2127 C CA . GLN A 1 274 ? 12.846 5.638 0.794 1.00 94.81 274 GLN A CA 1
ATOM 2128 C C . GLN A 1 274 ? 13.085 5.439 2.299 1.00 94.81 274 GLN A C 1
ATOM 2130 O O . GLN A 1 274 ? 13.303 6.410 3.021 1.00 94.81 274 GLN A O 1
ATOM 2135 N N . VAL A 1 275 ? 13.045 4.190 2.776 1.00 96.06 275 VAL A N 1
ATOM 2136 C CA . VAL A 1 275 ? 13.246 3.849 4.195 1.00 96.06 275 VAL A CA 1
ATOM 2137 C C . VAL A 1 275 ? 14.723 3.639 4.528 1.00 96.06 275 VAL A C 1
ATOM 2139 O O . VAL A 1 275 ? 15.198 4.046 5.586 1.00 96.06 275 VAL A O 1
ATOM 2142 N N . ASP A 1 276 ? 15.453 2.997 3.623 1.00 96.88 276 ASP A N 1
ATOM 2143 C CA . ASP A 1 276 ? 16.877 2.722 3.722 1.00 96.88 276 ASP A CA 1
ATOM 2144 C C . ASP A 1 276 ? 17.570 3.129 2.414 1.00 96.88 276 ASP A C 1
ATOM 2146 O O . ASP A 1 276 ? 17.704 2.308 1.500 1.00 96.88 276 ASP A O 1
ATOM 2150 N N . PRO A 1 277 ? 18.079 4.372 2.334 1.00 97.12 277 PRO A N 1
ATOM 2151 C CA . PRO A 1 277 ? 18.752 4.884 1.140 1.00 97.12 277 PRO A CA 1
ATOM 2152 C C . PRO A 1 277 ? 20.020 4.118 0.738 1.00 97.12 277 PRO A C 1
ATOM 2154 O O . PRO A 1 277 ? 20.590 4.380 -0.323 1.00 97.12 277 PRO A O 1
ATOM 2157 N N . THR A 1 278 ? 20.501 3.199 1.584 1.00 96.75 278 THR A N 1
ATOM 2158 C CA . THR A 1 278 ? 21.652 2.343 1.279 1.00 96.75 278 THR A CA 1
ATOM 2159 C C . THR A 1 278 ? 21.260 1.038 0.601 1.00 96.75 278 THR A C 1
ATOM 2161 O O . THR A 1 278 ? 22.141 0.357 0.083 1.00 96.75 278 THR A O 1
ATOM 2164 N N . PHE A 1 279 ? 19.971 0.692 0.563 1.00 96.88 279 PHE A N 1
ATOM 2165 C CA . PHE A 1 279 ? 19.471 -0.478 -0.144 1.00 96.88 279 PHE A CA 1
ATOM 2166 C C . PHE A 1 279 ? 18.977 -0.099 -1.551 1.00 96.88 279 PHE A C 1
ATOM 2168 O O . PHE A 1 279 ? 18.235 0.873 -1.689 1.00 96.88 279 PHE A O 1
ATOM 2175 N N . PRO A 1 280 ? 19.330 -0.861 -2.603 1.00 96.56 280 PRO A N 1
ATOM 2176 C CA . PRO A 1 280 ? 20.232 -2.018 -2.605 1.00 96.56 280 PRO A CA 1
ATOM 2177 C C . PRO A 1 280 ? 21.714 -1.621 -2.520 1.00 96.56 280 PRO A C 1
ATOM 2179 O O . PRO A 1 280 ? 22.549 -2.424 -2.112 1.00 96.56 280 PRO A O 1
ATOM 2182 N N . TYR A 1 281 ? 22.031 -0.385 -2.893 1.00 96.75 281 TYR A N 1
ATOM 2183 C CA . TYR A 1 281 ? 23.307 0.289 -2.675 1.00 96.75 281 TYR A CA 1
ATOM 2184 C C . TYR A 1 281 ? 23.070 1.804 -2.679 1.00 96.75 281 TYR A C 1
ATOM 2186 O O . TYR A 1 281 ? 22.066 2.293 -3.202 1.00 96.75 281 TYR A O 1
ATOM 2194 N N . SER A 1 282 ? 24.013 2.564 -2.119 1.00 96.56 282 SER A N 1
ATOM 2195 C CA . SER A 1 282 ? 23.933 4.028 -2.090 1.00 96.56 282 SER A CA 1
ATOM 2196 C C . SER A 1 282 ? 23.898 4.621 -3.501 1.00 96.56 282 SER A C 1
ATOM 2198 O O . SER A 1 282 ? 24.733 4.285 -4.343 1.00 96.56 282 SER A O 1
ATOM 2200 N N . GLY A 1 283 ? 22.945 5.521 -3.741 1.00 95.12 283 GLY A N 1
ATOM 2201 C CA . GLY A 1 283 ? 22.770 6.195 -5.028 1.00 95.12 283 GLY A CA 1
ATOM 2202 C C . GLY A 1 283 ? 21.961 5.413 -6.063 1.00 95.12 283 GLY A C 1
ATOM 2203 O O . GLY A 1 283 ? 21.906 5.857 -7.207 1.00 95.12 283 GLY A O 1
ATOM 2204 N N . TRP A 1 284 ? 21.333 4.292 -5.688 1.00 97.25 284 TRP A N 1
ATOM 2205 C CA . TRP A 1 284 ? 20.347 3.623 -6.541 1.00 97.25 284 TRP A CA 1
ATOM 2206 C C . TRP A 1 284 ? 19.198 4.577 -6.889 1.00 97.25 284 TRP A C 1
ATOM 2208 O O . TRP A 1 284 ? 18.691 5.290 -6.021 1.00 97.25 284 TRP A O 1
ATOM 2218 N N . THR A 1 285 ? 18.768 4.592 -8.152 1.00 95.31 285 THR A N 1
ATOM 2219 C CA . THR A 1 285 ? 17.645 5.423 -8.601 1.00 95.31 285 THR A CA 1
ATOM 2220 C C . THR A 1 285 ? 16.730 4.690 -9.575 1.00 95.31 285 THR A C 1
ATOM 2222 O O . THR A 1 285 ? 17.168 4.093 -10.555 1.00 95.31 285 THR A O 1
ATOM 2225 N N . PHE A 1 286 ? 15.420 4.844 -9.382 1.00 94.44 286 PHE A N 1
ATOM 2226 C CA . PHE A 1 286 ? 14.405 4.267 -10.270 1.00 94.44 286 PHE A CA 1
ATOM 2227 C C . PHE A 1 286 ? 14.535 4.728 -11.734 1.00 94.44 286 PHE A C 1
ATOM 2229 O O . PHE A 1 286 ? 14.179 4.012 -12.665 1.00 94.44 286 PHE A O 1
ATOM 2236 N N . THR A 1 287 ? 15.033 5.947 -11.954 1.00 92.69 287 THR A N 1
ATOM 2237 C CA . THR A 1 287 ? 15.154 6.562 -13.284 1.00 92.69 287 THR A CA 1
ATOM 2238 C C . THR A 1 287 ? 16.435 6.179 -14.023 1.00 92.69 287 THR A C 1
ATOM 2240 O O . THR A 1 287 ? 16.640 6.636 -15.147 1.00 92.69 287 THR A O 1
ATOM 2243 N N . ASN A 1 288 ? 17.317 5.381 -13.419 1.00 95.06 288 ASN A N 1
ATOM 2244 C CA . ASN A 1 288 ? 18.496 4.843 -14.084 1.00 95.06 288 ASN A CA 1
ATOM 2245 C C . ASN A 1 288 ? 18.194 3.438 -14.619 1.00 95.06 288 ASN A C 1
ATOM 2247 O O . ASN A 1 288 ? 17.735 2.564 -13.891 1.00 95.06 288 ASN A O 1
ATOM 2251 N N . ARG A 1 289 ? 18.486 3.202 -15.903 1.00 95.38 289 ARG A N 1
ATOM 2252 C CA . ARG A 1 289 ? 18.201 1.920 -16.563 1.00 95.38 289 ARG A CA 1
ATOM 2253 C C . ARG A 1 289 ? 18.882 0.738 -15.878 1.00 95.38 289 ARG A C 1
ATOM 2255 O O . ARG A 1 289 ? 18.258 -0.305 -15.738 1.00 95.38 289 ARG A O 1
ATOM 2262 N N . THR A 1 290 ? 20.157 0.877 -15.519 1.00 96.00 290 THR A N 1
ATOM 2263 C CA . THR A 1 290 ? 20.949 -0.211 -14.931 1.00 96.00 290 THR A CA 1
ATOM 2264 C C . THR A 1 290 ? 20.374 -0.596 -13.571 1.00 96.00 290 THR A C 1
ATOM 2266 O O . THR A 1 290 ? 20.075 -1.769 -13.345 1.00 96.00 290 THR A O 1
ATOM 2269 N N . ASP A 1 291 ? 20.129 0.404 -12.727 1.00 96.69 291 ASP A N 1
ATOM 2270 C CA . ASP A 1 291 ? 19.524 0.277 -11.399 1.00 96.69 291 ASP A CA 1
ATOM 2271 C C . ASP A 1 291 ? 18.130 -0.355 -11.472 1.00 96.69 291 ASP A C 1
ATOM 2273 O O . ASP A 1 291 ? 17.816 -1.266 -10.710 1.00 96.69 291 ASP A O 1
ATOM 2277 N N . PHE A 1 292 ? 17.315 0.080 -12.435 1.00 96.44 292 PHE A N 1
ATOM 2278 C CA . PHE A 1 292 ? 15.991 -0.475 -12.682 1.00 96.44 292 PHE A CA 1
ATOM 2279 C C . PHE A 1 292 ? 16.073 -1.948 -13.107 1.00 96.44 292 PHE A C 1
ATOM 2281 O O . PHE A 1 292 ? 15.358 -2.794 -12.577 1.00 96.44 292 PHE A O 1
ATOM 2288 N N . THR A 1 293 ? 16.959 -2.288 -14.052 1.00 95.50 293 THR A N 1
ATOM 2289 C CA . THR A 1 293 ? 17.098 -3.673 -14.536 1.00 95.50 293 THR A CA 1
ATOM 2290 C C . THR A 1 293 ? 17.665 -4.632 -13.492 1.00 95.50 293 THR A C 1
ATOM 2292 O O . THR A 1 293 ? 17.340 -5.816 -13.544 1.00 95.50 293 THR A O 1
ATOM 2295 N N . TRP A 1 294 ? 18.442 -4.134 -12.524 1.00 96.81 294 TRP A N 1
ATOM 2296 C CA . TRP A 1 294 ? 18.963 -4.924 -11.402 1.00 96.81 294 TRP A CA 1
ATOM 2297 C C . TRP A 1 294 ? 17.839 -5.632 -10.631 1.00 96.81 294 TRP A C 1
ATOM 2299 O O . TRP A 1 294 ? 17.991 -6.787 -10.240 1.00 96.81 294 TRP A O 1
ATOM 2309 N N . CYS A 1 295 ? 16.677 -4.986 -10.488 1.00 96.69 295 CYS A N 1
ATOM 2310 C CA . CYS A 1 295 ? 15.530 -5.522 -9.752 1.00 96.69 295 CYS A CA 1
ATOM 2311 C C . CYS A 1 295 ? 14.906 -6.777 -10.384 1.00 96.69 295 CYS A C 1
ATOM 2313 O O . CYS A 1 295 ? 14.131 -7.461 -9.725 1.00 96.69 295 CYS A O 1
ATOM 2315 N N . PHE A 1 296 ? 15.209 -7.065 -11.653 1.00 94.25 296 PHE A N 1
ATOM 2316 C CA . PHE A 1 296 ? 14.638 -8.190 -12.402 1.00 94.25 296 PHE A CA 1
ATOM 2317 C C . PHE A 1 296 ? 15.618 -9.350 -12.579 1.00 94.25 296 PHE A C 1
ATOM 2319 O O . PHE A 1 296 ? 15.287 -10.327 -13.254 1.00 94.25 296 PHE A O 1
ATOM 2326 N N . ASP A 1 297 ? 16.816 -9.246 -12.006 1.00 94.88 297 ASP A N 1
ATOM 2327 C CA . ASP A 1 297 ? 17.721 -10.380 -11.899 1.00 94.88 297 ASP A CA 1
ATOM 2328 C C . ASP A 1 297 ? 17.125 -11.408 -10.912 1.00 94.88 297 ASP A C 1
ATOM 2330 O O . ASP A 1 297 ? 16.784 -11.042 -9.775 1.00 94.88 297 ASP A O 1
ATOM 2334 N N . PRO A 1 298 ? 16.966 -12.684 -11.311 1.00 95.06 298 PRO A N 1
ATOM 2335 C CA . PRO A 1 298 ? 16.471 -13.731 -10.424 1.00 95.06 298 PRO A CA 1
ATOM 2336 C C . PRO A 1 298 ? 17.256 -13.849 -9.113 1.00 95.06 298 PRO A C 1
ATOM 2338 O O . PRO A 1 298 ? 16.650 -14.137 -8.081 1.00 95.06 298 PRO A O 1
ATOM 2341 N N . ASP A 1 299 ? 18.560 -13.558 -9.123 1.00 96.62 299 ASP A N 1
ATOM 2342 C CA . ASP A 1 299 ? 19.411 -13.644 -7.931 1.00 96.62 299 ASP A CA 1
ATOM 2343 C C . ASP A 1 299 ? 19.113 -12.525 -6.916 1.00 96.62 299 ASP A C 1
ATOM 2345 O O . ASP A 1 299 ? 19.336 -12.685 -5.714 1.00 96.62 299 ASP A O 1
ATOM 2349 N N . ASN A 1 300 ? 18.536 -11.407 -7.369 1.00 97.50 300 ASN A N 1
ATOM 2350 C CA . ASN A 1 300 ? 18.191 -10.269 -6.513 1.00 97.50 300 ASN A CA 1
ATOM 2351 C C . ASN A 1 300 ? 16.782 -10.371 -5.920 1.00 97.50 300 ASN A C 1
ATOM 2353 O O . ASN A 1 300 ? 16.488 -9.750 -4.899 1.00 97.50 300 ASN A O 1
ATOM 2357 N N . THR A 1 301 ? 15.906 -11.182 -6.514 1.00 96.06 301 THR A N 1
ATOM 2358 C CA . THR A 1 301 ? 14.510 -11.328 -6.073 1.00 96.06 301 THR A CA 1
ATOM 2359 C C . THR A 1 301 ? 14.394 -11.816 -4.612 1.00 96.06 301 THR A C 1
ATOM 2361 O O . THR A 1 301 ? 13.593 -11.244 -3.864 1.00 96.06 301 THR A O 1
ATOM 2364 N N . PRO A 1 302 ? 15.199 -12.791 -4.136 1.00 97.25 302 PRO A N 1
ATOM 2365 C CA . PRO A 1 302 ? 15.234 -13.166 -2.720 1.00 97.25 302 PRO A CA 1
ATOM 2366 C C . PRO A 1 302 ? 15.775 -12.059 -1.805 1.00 97.25 302 PRO A C 1
ATOM 2368 O O . PRO A 1 302 ? 15.321 -11.929 -0.673 1.00 97.25 302 PRO A O 1
ATOM 2371 N N . LEU A 1 303 ? 16.724 -11.241 -2.277 1.00 97.56 303 LEU A N 1
ATOM 2372 C CA . LEU A 1 303 ? 17.287 -10.136 -1.490 1.00 97.56 303 LEU A CA 1
ATOM 2373 C C . LEU A 1 303 ? 16.237 -9.057 -1.214 1.00 97.56 303 LEU A C 1
ATOM 2375 O O . LEU A 1 303 ? 16.147 -8.559 -0.093 1.00 97.56 303 LEU A O 1
ATOM 2379 N N . ILE A 1 304 ? 15.428 -8.732 -2.226 1.00 98.19 304 ILE A N 1
ATOM 2380 C CA . ILE A 1 304 ? 14.314 -7.788 -2.102 1.00 98.19 304 ILE A CA 1
ATOM 2381 C C . ILE A 1 304 ? 13.302 -8.316 -1.084 1.00 98.19 304 ILE A C 1
ATOM 2383 O O . ILE A 1 304 ? 12.949 -7.592 -0.157 1.00 98.19 304 ILE A O 1
ATOM 2387 N N . LEU A 1 305 ? 12.887 -9.582 -1.205 1.00 97.75 305 LEU A N 1
ATOM 2388 C CA . LEU A 1 305 ? 11.924 -10.175 -0.276 1.00 97.75 305 LEU A CA 1
ATOM 2389 C C . LEU A 1 305 ? 12.445 -10.188 1.165 1.00 97.75 305 LEU A C 1
ATOM 2391 O O . LEU A 1 305 ? 11.754 -9.711 2.057 1.00 97.75 305 LEU A O 1
ATOM 2395 N N . ASN A 1 306 ? 13.684 -10.637 1.382 1.00 97.75 306 ASN A N 1
ATOM 2396 C CA . ASN A 1 306 ? 14.297 -10.652 2.713 1.00 97.75 306 ASN A CA 1
ATOM 2397 C C . ASN A 1 306 ? 14.355 -9.249 3.335 1.00 97.75 306 ASN A C 1
ATOM 2399 O O . ASN A 1 306 ? 14.166 -9.094 4.540 1.00 97.75 306 ASN A O 1
ATOM 2403 N N . LYS A 1 307 ? 14.617 -8.213 2.525 1.00 97.88 307 LYS A N 1
ATOM 2404 C CA . LYS A 1 307 ? 14.630 -6.826 3.000 1.00 97.88 307 LYS A CA 1
ATOM 2405 C C . LYS A 1 307 ? 13.233 -6.342 3.392 1.00 97.88 307 LYS A C 1
ATOM 2407 O O . LYS A 1 307 ? 13.117 -5.634 4.387 1.00 97.88 307 LYS A O 1
ATOM 2412 N N . ILE A 1 308 ? 12.200 -6.727 2.639 1.00 97.69 308 ILE A N 1
ATOM 2413 C CA . ILE A 1 308 ? 10.800 -6.424 2.965 1.00 97.69 308 ILE A CA 1
ATOM 2414 C C . ILE A 1 308 ? 10.401 -7.118 4.271 1.00 97.69 308 ILE A C 1
ATOM 2416 O O . ILE A 1 308 ? 9.901 -6.466 5.181 1.00 97.69 308 ILE A O 1
ATOM 2420 N N . GLU A 1 309 ? 10.648 -8.425 4.377 1.00 95.38 309 GLU A N 1
ATOM 2421 C CA . GLU A 1 309 ? 10.274 -9.234 5.544 1.00 95.38 309 GLU A CA 1
ATOM 2422 C C . GLU A 1 309 ? 11.017 -8.815 6.816 1.00 95.38 309 GLU A C 1
ATOM 2424 O O . GLU A 1 309 ? 10.469 -8.924 7.903 1.00 95.38 309 GLU A O 1
ATOM 2429 N N . GLY A 1 310 ? 12.239 -8.286 6.700 1.00 94.00 310 GLY A N 1
ATOM 2430 C CA . GLY A 1 310 ? 12.966 -7.729 7.841 1.00 94.00 310 GLY A CA 1
ATOM 2431 C C . GLY A 1 310 ? 12.404 -6.406 8.380 1.00 94.00 310 GLY A C 1
ATOM 2432 O O . GLY A 1 310 ? 12.859 -5.957 9.431 1.00 94.00 310 GLY A O 1
ATOM 2433 N N . GLY A 1 311 ? 11.476 -5.763 7.661 1.00 89.19 311 GLY A N 1
ATOM 2434 C CA . GLY A 1 311 ? 10.865 -4.485 8.040 1.00 89.19 311 GLY A CA 1
ATOM 2435 C C . GLY A 1 311 ? 9.387 -4.544 8.438 1.00 89.19 311 GLY A C 1
ATOM 2436 O O . GLY A 1 311 ? 8.861 -3.524 8.889 1.00 89.19 311 GLY A O 1
ATOM 2437 N N . LEU A 1 312 ? 8.729 -5.698 8.274 1.00 86.75 312 LEU A N 1
ATOM 2438 C CA . LEU A 1 312 ? 7.350 -5.963 8.712 1.00 86.75 312 LEU A CA 1
ATOM 2439 C C . LEU A 1 312 ? 7.334 -6.701 10.054 1.00 86.75 312 LEU A C 1
ATOM 2441 O O . LEU A 1 312 ? 6.468 -6.349 10.885 1.00 86.75 312 LEU A O 1
#

Radius of gyration: 26.51 Å; chains: 1; bounding box: 95×51×67 Å